Protein AF-A0AA35T9M0-F1 (afdb_monomer)

Organism: Geodia barretti (NCBI:txid519541)

Structure (mmCIF, N/CA/C/O backbone):
data_AF-A0AA35T9M0-F1
#
_entry.id   AF-A0AA35T9M0-F1
#
loop_
_atom_site.group_PDB
_atom_site.id
_atom_site.type_symbol
_atom_site.label_atom_id
_atom_site.label_alt_id
_atom_site.label_comp_id
_atom_site.label_asym_id
_atom_site.label_entity_id
_atom_site.label_seq_id
_atom_site.pdbx_PDB_ins_code
_atom_site.Cartn_x
_atom_site.Cartn_y
_atom_site.Cartn_z
_atom_site.occupancy
_atom_site.B_iso_or_equiv
_atom_site.auth_seq_id
_atom_site.auth_comp_id
_atom_site.auth_asym_id
_atom_site.auth_atom_id
_atom_site.pdbx_PDB_model_num
ATOM 1 N N . PRO A 1 1 ? 19.886 -4.049 -21.150 1.00 57.91 1 PRO A N 1
ATOM 2 C CA . PRO A 1 1 ? 19.550 -2.986 -20.170 1.00 57.91 1 PRO A CA 1
ATOM 3 C C . PRO A 1 1 ? 18.560 -3.552 -19.140 1.00 57.91 1 PRO A C 1
ATOM 5 O O . PRO A 1 1 ? 17.856 -4.497 -19.477 1.00 57.91 1 PRO A O 1
ATOM 8 N N . TYR A 1 2 ? 18.565 -3.072 -17.892 1.00 75.88 2 TYR A N 1
ATOM 9 C CA . TYR A 1 2 ? 17.650 -3.508 -16.812 1.00 75.88 2 TYR A CA 1
ATOM 10 C C . TYR A 1 2 ? 17.687 -4.985 -16.366 1.00 75.88 2 TYR A C 1
ATOM 12 O O . TYR A 1 2 ? 16.777 -5.416 -15.666 1.00 75.88 2 TYR A O 1
ATOM 20 N N . ASN A 1 3 ? 18.731 -5.753 -16.704 1.00 88.19 3 ASN A N 1
ATOM 21 C CA . ASN A 1 3 ? 18.899 -7.162 -16.293 1.00 88.19 3 ASN A CA 1
ATOM 22 C C . ASN A 1 3 ? 17.696 -8.066 -16.626 1.00 88.19 3 ASN A C 1
ATOM 24 O O . ASN A 1 3 ? 17.357 -8.959 -15.852 1.00 88.19 3 ASN A O 1
ATOM 28 N N . ARG A 1 4 ? 17.072 -7.840 -17.787 1.00 85.12 4 ARG A N 1
ATOM 29 C CA . ARG A 1 4 ? 15.953 -8.632 -18.316 1.00 85.12 4 ARG A CA 1
ATOM 30 C C . ARG A 1 4 ? 16.392 -9.595 -19.425 1.00 85.12 4 ARG A C 1
ATOM 32 O O . ARG A 1 4 ? 17.434 -9.381 -20.050 1.00 85.12 4 ARG A O 1
ATOM 39 N N . ARG A 1 5 ? 15.608 -10.652 -19.636 1.00 85.81 5 ARG A N 1
ATOM 40 C CA . ARG A 1 5 ? 15.709 -11.660 -20.703 1.00 85.81 5 ARG A CA 1
ATOM 41 C C . ARG A 1 5 ? 14.310 -12.191 -21.060 1.00 85.81 5 ARG A C 1
ATOM 43 O O . ARG A 1 5 ? 13.313 -11.753 -20.489 1.00 85.81 5 ARG A O 1
ATOM 50 N N . GLY A 1 6 ? 14.254 -13.148 -21.981 1.00 75.31 6 GLY A N 1
ATOM 51 C CA . GLY A 1 6 ? 13.020 -13.849 -22.335 1.00 75.31 6 GLY A CA 1
ATOM 52 C C . GLY A 1 6 ? 12.098 -13.047 -23.253 1.00 75.31 6 GLY A C 1
ATOM 53 O O . GLY A 1 6 ? 12.440 -11.964 -23.729 1.00 75.31 6 GLY A O 1
ATOM 54 N N . LEU A 1 7 ? 10.924 -13.616 -23.522 1.00 68.31 7 LEU A N 1
ATOM 55 C CA . LEU A 1 7 ? 9.905 -13.038 -24.393 1.00 68.31 7 LEU A CA 1
ATOM 56 C C . LEU A 1 7 ? 9.468 -11.658 -23.863 1.00 68.31 7 LEU A C 1
ATOM 58 O O . LEU A 1 7 ? 9.132 -11.527 -22.686 1.00 68.31 7 LEU A O 1
ATOM 62 N N . LEU A 1 8 ? 9.501 -10.629 -24.719 1.00 69.62 8 LEU A N 1
ATOM 63 C CA . LEU A 1 8 ? 9.130 -9.244 -24.375 1.00 69.62 8 LEU A CA 1
ATOM 64 C C . LEU A 1 8 ? 9.899 -8.642 -23.185 1.00 69.62 8 LEU A C 1
ATOM 66 O O . LEU A 1 8 ? 9.393 -7.751 -22.504 1.00 69.62 8 LEU A O 1
ATOM 70 N N . CYS A 1 9 ? 11.113 -9.131 -22.903 1.00 75.38 9 CYS A N 1
ATOM 71 C CA . CYS A 1 9 ? 11.899 -8.707 -21.747 1.00 75.38 9 CYS A CA 1
ATOM 72 C C . CYS A 1 9 ? 11.102 -8.901 -20.431 1.00 75.38 9 CYS A C 1
ATOM 74 O O . CYS A 1 9 ? 11.271 -8.132 -19.481 1.00 75.38 9 CYS A O 1
ATOM 76 N N . GLY A 1 10 ? 10.204 -9.897 -20.391 1.00 76.81 10 GLY A N 1
ATOM 77 C CA . GLY A 1 10 ? 9.295 -10.169 -19.273 1.00 76.81 10 GLY A CA 1
ATOM 78 C C . GLY A 1 10 ? 9.927 -10.942 -18.114 1.00 76.81 10 GLY A C 1
ATOM 79 O O . GLY A 1 10 ? 9.352 -10.996 -17.027 1.00 76.81 10 GLY A O 1
ATOM 80 N N . GLU A 1 11 ? 11.117 -11.511 -18.318 1.00 85.19 11 GLU A N 1
ATOM 81 C CA . GLU A 1 11 ? 11.844 -12.275 -17.306 1.00 85.19 11 GLU A CA 1
ATOM 82 C C . GLU A 1 11 ? 13.119 -11.553 -16.871 1.00 85.19 11 GLU A C 1
ATOM 84 O O . GLU A 1 11 ? 13.727 -10.796 -17.628 1.00 85.19 11 GLU A O 1
ATOM 89 N N . CYS A 1 12 ? 13.569 -11.811 -15.646 1.00 91.12 12 CYS A N 1
ATOM 90 C CA . CYS A 1 12 ? 14.856 -11.323 -15.163 1.00 91.12 12 CYS A CA 1
ATOM 91 C C . CYS A 1 12 ? 15.988 -12.307 -15.499 1.00 91.12 12 CYS A C 1
ATOM 93 O O . CYS A 1 12 ? 15.776 -13.515 -15.634 1.00 91.12 12 CYS A O 1
ATOM 95 N N . LYS A 1 13 ? 17.211 -11.784 -15.662 1.00 94.00 13 LYS A N 1
ATOM 96 C CA . LYS A 1 13 ? 18.430 -12.600 -15.782 1.00 94.00 13 LYS A CA 1
ATOM 97 C C . LYS A 1 13 ? 18.661 -13.402 -14.494 1.00 94.00 13 LYS A C 1
ATOM 99 O O . LYS A 1 13 ? 18.180 -13.027 -13.431 1.00 94.00 13 LYS A O 1
ATOM 104 N N . GLU A 1 14 ? 19.415 -14.492 -14.586 1.00 94.56 14 GLU A N 1
ATOM 105 C CA . GLU A 1 14 ? 19.753 -15.331 -13.425 1.00 94.56 14 GLU A CA 1
ATOM 106 C C . GLU A 1 14 ? 20.455 -14.513 -12.331 1.00 94.56 14 GLU A C 1
ATOM 108 O O . GLU A 1 14 ? 21.272 -13.641 -12.635 1.00 94.56 14 GLU A O 1
ATOM 113 N N . GLY A 1 15 ? 20.099 -14.747 -11.063 1.00 94.12 15 GLY A N 1
ATOM 114 C CA . GLY A 1 15 ? 20.531 -13.903 -9.943 1.00 94.12 15 GLY A CA 1
ATOM 115 C C . GLY A 1 15 ? 19.704 -12.622 -9.750 1.00 94.12 15 GLY A C 1
ATOM 116 O O . GLY A 1 15 ? 19.944 -11.869 -8.801 1.00 94.12 15 GLY A O 1
ATOM 117 N N . TYR A 1 16 ? 18.735 -12.347 -10.630 1.00 95.00 16 TYR A N 1
ATOM 118 C CA . TYR A 1 16 ? 17.839 -11.196 -10.555 1.00 95.00 16 TYR A CA 1
ATOM 119 C C . TYR A 1 16 ? 16.370 -11.624 -10.568 1.00 95.00 16 TYR A C 1
ATOM 121 O O . TYR A 1 16 ? 15.996 -12.671 -11.088 1.00 95.00 16 TYR A O 1
ATOM 129 N N . GLY A 1 17 ? 15.518 -10.773 -10.010 1.00 93.81 17 GLY A N 1
ATOM 130 C CA . GLY A 1 17 ? 14.082 -10.995 -9.905 1.00 93.81 17 GLY A CA 1
ATOM 131 C C . GLY A 1 17 ? 13.333 -9.674 -9.999 1.00 93.81 17 GLY A C 1
ATOM 132 O O . GLY A 1 17 ? 13.943 -8.608 -9.833 1.00 93.81 17 GLY A O 1
ATOM 133 N N . PRO A 1 18 ? 12.027 -9.711 -10.300 1.00 92.31 18 PRO A N 1
ATOM 134 C CA . PRO A 1 18 ? 11.249 -8.499 -10.474 1.00 92.31 18 PRO A CA 1
ATOM 135 C C . PRO A 1 18 ? 11.234 -7.727 -9.155 1.00 92.31 18 PRO A C 1
ATOM 137 O O . PRO A 1 18 ? 10.975 -8.282 -8.082 1.00 92.31 18 PRO A O 1
ATOM 140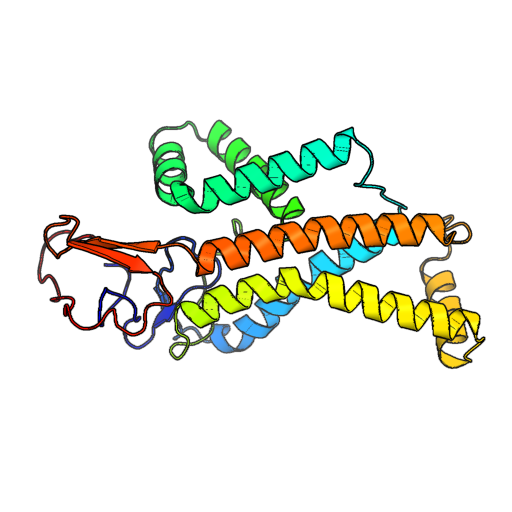 N N . ALA A 1 19 ? 11.583 -6.448 -9.228 1.00 90.94 19 ALA A N 1
ATOM 141 C CA . ALA A 1 19 ? 11.729 -5.637 -8.042 1.00 90.94 19 ALA A CA 1
ATOM 142 C C . ALA A 1 19 ? 10.373 -5.133 -7.557 1.00 90.94 19 ALA A C 1
ATOM 144 O O . ALA A 1 19 ? 9.584 -4.562 -8.314 1.00 90.94 19 ALA A O 1
ATOM 145 N N . VAL A 1 20 ? 10.126 -5.305 -6.266 1.00 88.12 20 VAL A N 1
ATOM 146 C CA . VAL A 1 20 ? 8.947 -4.740 -5.613 1.00 88.12 20 VAL A CA 1
ATOM 147 C C . VAL A 1 20 ? 9.161 -3.244 -5.415 1.00 88.12 20 VAL A C 1
ATOM 149 O O . VAL A 1 20 ? 10.290 -2.802 -5.208 1.00 88.12 20 VAL A O 1
ATOM 152 N N . TYR A 1 21 ? 8.081 -2.469 -5.536 1.00 84.19 21 TYR A N 1
ATOM 153 C CA . TYR A 1 21 ? 8.082 -0.998 -5.556 1.00 84.19 21 TYR A CA 1
ATOM 154 C C . TYR A 1 21 ? 8.760 -0.350 -6.771 1.00 84.19 21 TYR A C 1
ATOM 156 O O . TYR A 1 21 ? 8.870 0.871 -6.827 1.00 84.19 21 TYR A O 1
ATOM 164 N N . SER A 1 22 ? 9.164 -1.127 -7.780 1.00 82.94 22 SER A N 1
ATOM 165 C CA . SER A 1 22 ? 9.556 -0.554 -9.067 1.00 82.94 22 SER A CA 1
ATOM 166 C C . SER A 1 22 ? 8.332 -0.368 -9.956 1.00 82.94 22 SER A C 1
ATOM 168 O O . SER A 1 22 ? 7.713 -1.349 -10.362 1.00 82.94 22 SER A O 1
ATOM 170 N N . LEU A 1 23 ? 8.051 0.873 -10.348 1.00 71.06 23 LEU A N 1
ATOM 171 C CA . LEU A 1 23 ? 7.018 1.181 -11.345 1.00 71.06 23 LEU A CA 1
ATOM 172 C C . LEU A 1 23 ? 7.391 0.619 -12.724 1.00 71.06 23 LEU A C 1
ATOM 174 O O . LEU A 1 23 ? 6.581 -0.027 -13.377 1.00 71.06 23 LEU A O 1
ATOM 178 N N . ASP A 1 24 ? 8.670 0.707 -13.090 1.00 73.75 24 ASP A N 1
ATOM 179 C CA . ASP A 1 24 ? 9.194 0.222 -14.375 1.00 73.75 24 ASP A CA 1
ATOM 180 C C . ASP A 1 24 ? 9.462 -1.296 -14.350 1.00 73.75 24 ASP A C 1
ATOM 182 O O . ASP A 1 24 ? 10.171 -1.826 -15.206 1.00 73.75 24 ASP A O 1
ATOM 186 N N . GLN A 1 25 ? 8.977 -2.001 -13.314 1.00 78.00 25 GLN A N 1
ATOM 187 C CA . GLN A 1 25 ? 9.193 -3.436 -13.113 1.00 78.00 25 GLN A CA 1
ATOM 188 C C . GLN A 1 25 ? 10.685 -3.843 -13.256 1.00 78.00 25 GLN A C 1
ATOM 190 O O . GLN A 1 25 ? 11.014 -4.881 -13.833 1.00 78.00 25 GLN A O 1
ATOM 195 N N . LYS A 1 26 ? 11.632 -3.010 -12.804 1.00 88.00 26 LYS A N 1
ATOM 196 C CA . LYS A 1 26 ? 13.075 -3.275 -12.941 1.00 88.00 26 LYS A CA 1
ATOM 197 C C . LYS A 1 26 ? 13.436 -4.598 -12.278 1.00 88.00 26 LYS A C 1
ATOM 199 O O . LYS A 1 26 ? 12.824 -4.987 -11.290 1.00 88.00 26 LYS A O 1
ATOM 204 N N . CYS A 1 27 ? 14.463 -5.267 -12.786 1.00 91.06 27 CYS A N 1
ATOM 205 C CA . CYS A 1 27 ? 15.005 -6.443 -12.121 1.00 91.06 27 CYS A CA 1
ATOM 206 C C . CYS A 1 27 ? 16.018 -6.016 -11.051 1.00 91.06 27 CYS A C 1
ATOM 208 O O . CYS A 1 27 ? 16.993 -5.320 -11.348 1.00 91.06 27 CYS A O 1
ATOM 210 N N . ALA A 1 28 ? 15.794 -6.435 -9.807 1.00 93.69 28 ALA A N 1
ATOM 211 C CA . ALA A 1 28 ? 16.705 -6.222 -8.686 1.00 93.69 28 ALA A CA 1
ATOM 212 C C . ALA A 1 28 ? 17.538 -7.481 -8.422 1.00 93.69 28 ALA A C 1
ATOM 214 O O . ALA A 1 28 ? 17.108 -8.596 -8.706 1.00 93.69 28 ALA A O 1
ATOM 215 N N . ASN A 1 29 ? 18.743 -7.295 -7.883 1.00 94.81 29 ASN A N 1
ATOM 216 C CA . ASN A 1 29 ? 19.653 -8.390 -7.553 1.00 94.81 29 ASN A CA 1
ATOM 217 C C . ASN A 1 29 ? 19.135 -9.164 -6.327 1.00 94.81 29 ASN A C 1
ATOM 219 O O . ASN A 1 29 ? 18.875 -8.563 -5.282 1.00 94.81 29 ASN A O 1
ATOM 223 N N . CYS A 1 30 ? 19.005 -10.483 -6.448 1.00 95.00 30 CYS A N 1
ATOM 224 C CA . CYS A 1 30 ? 18.494 -11.369 -5.400 1.00 95.00 30 CYS A CA 1
ATOM 225 C C . CYS A 1 30 ? 19.605 -12.082 -4.611 1.00 95.00 30 CYS A C 1
ATOM 227 O O . CYS A 1 30 ? 19.336 -12.632 -3.542 1.00 95.00 30 CYS A O 1
ATOM 229 N N . SER A 1 31 ? 20.857 -12.011 -5.078 1.00 93.94 31 SER A N 1
ATOM 230 C CA . SER A 1 31 ? 22.034 -12.645 -4.458 1.00 93.94 31 SER A CA 1
ATOM 231 C C . SER A 1 31 ? 22.437 -12.031 -3.112 1.00 93.94 31 SER A C 1
ATOM 233 O O . SER A 1 31 ? 23.309 -12.550 -2.417 1.00 93.94 31 SER A O 1
ATOM 235 N N . SER A 1 32 ? 21.828 -10.907 -2.728 1.00 88.94 32 SER A N 1
ATOM 236 C CA . SER A 1 32 ? 22.071 -10.269 -1.436 1.00 88.94 32 SER A CA 1
ATOM 237 C C . SER A 1 32 ? 21.568 -11.157 -0.287 1.00 88.94 32 SER A C 1
ATOM 239 O O . SER A 1 32 ? 20.426 -11.611 -0.341 1.00 88.94 32 SER A O 1
ATOM 241 N N . PRO A 1 33 ? 22.336 -11.354 0.804 1.00 88.25 33 PRO A N 1
ATOM 242 C CA . PRO A 1 33 ? 21.896 -12.152 1.955 1.00 88.25 33 PRO A CA 1
ATOM 243 C C . PRO A 1 33 ? 20.632 -11.593 2.630 1.00 88.25 33 PRO A C 1
ATOM 245 O O . PRO A 1 33 ? 19.921 -12.322 3.324 1.00 88.25 33 PRO A O 1
ATOM 248 N N . TRP A 1 34 ? 20.328 -10.313 2.397 1.00 86.25 34 TRP A N 1
ATOM 249 C CA . TRP A 1 34 ? 19.128 -9.644 2.887 1.00 86.25 34 TRP A CA 1
ATOM 250 C C . TRP A 1 34 ? 17.837 -10.162 2.242 1.00 86.25 34 TRP A C 1
ATOM 252 O O . TRP A 1 34 ? 16.784 -10.026 2.863 1.00 86.25 34 TRP A O 1
ATOM 262 N N . SER A 1 35 ? 17.900 -10.805 1.066 1.00 86.50 35 SER A N 1
ATOM 263 C CA . SER A 1 35 ? 16.728 -11.304 0.322 1.00 86.50 35 SER A CA 1
ATOM 264 C C . SER A 1 35 ? 15.826 -12.221 1.155 1.00 86.50 35 SER A C 1
ATOM 266 O O . SER A 1 35 ? 14.605 -12.169 1.032 1.00 86.50 35 SER A O 1
ATOM 268 N N . LYS A 1 36 ? 16.397 -12.976 2.104 1.00 87.94 36 LYS A N 1
ATOM 269 C CA . LYS A 1 36 ? 15.648 -13.848 3.028 1.00 87.94 36 LYS A CA 1
ATOM 270 C C . LYS A 1 36 ? 14.679 -13.095 3.945 1.00 87.94 36 LYS A C 1
ATOM 272 O O . LYS A 1 36 ? 13.650 -13.647 4.321 1.00 87.94 36 LYS A O 1
ATOM 277 N N . TYR A 1 37 ? 14.999 -11.855 4.314 1.00 91.12 37 TYR A N 1
ATOM 278 C CA . TYR A 1 37 ? 14.188 -11.041 5.228 1.00 91.12 37 TYR A CA 1
ATOM 279 C C . TYR A 1 37 ? 13.266 -10.068 4.501 1.00 91.12 37 TYR A C 1
ATOM 281 O O . TYR A 1 37 ? 12.428 -9.432 5.136 1.00 91.12 37 TYR A O 1
ATOM 289 N N . VAL A 1 38 ? 13.398 -9.957 3.179 1.00 90.38 38 VAL A N 1
ATOM 290 C CA . VAL A 1 38 ? 12.669 -8.979 2.375 1.00 90.38 38 VAL A CA 1
ATOM 291 C C . VAL A 1 38 ? 11.157 -9.165 2.480 1.00 90.38 38 VAL A C 1
ATOM 293 O O . VAL A 1 38 ? 10.451 -8.176 2.620 1.00 90.38 38 VAL A O 1
ATOM 296 N N . ILE A 1 39 ? 10.646 -10.402 2.467 1.00 90.44 39 ILE A N 1
ATOM 297 C CA . ILE A 1 39 ? 9.198 -10.656 2.597 1.00 90.44 39 ILE A CA 1
ATOM 298 C C . ILE A 1 39 ? 8.692 -10.183 3.960 1.00 90.44 39 ILE A C 1
ATOM 300 O O . ILE A 1 39 ? 7.702 -9.461 4.036 1.00 90.44 39 ILE A O 1
ATOM 304 N N . SER A 1 40 ? 9.385 -10.554 5.037 1.00 91.94 40 SER A N 1
ATOM 305 C CA . SER A 1 40 ? 9.014 -10.140 6.392 1.00 91.94 40 SER A CA 1
ATOM 306 C C . SER A 1 40 ? 9.083 -8.625 6.550 1.00 91.94 40 SER A C 1
ATOM 308 O O . SER A 1 40 ? 8.197 -8.036 7.159 1.00 91.94 40 SER A O 1
ATOM 310 N N . LEU A 1 41 ? 10.103 -7.989 5.968 1.00 91.12 41 LEU A N 1
ATOM 311 C CA . LEU A 1 41 ? 10.251 -6.539 5.963 1.00 91.12 41 LEU A CA 1
ATOM 312 C C . LEU A 1 41 ? 9.141 -5.872 5.141 1.00 91.12 41 LEU A C 1
ATOM 314 O O . LEU A 1 41 ? 8.567 -4.894 5.598 1.00 91.12 41 LEU A O 1
ATOM 318 N N . TYR A 1 42 ? 8.795 -6.416 3.972 1.00 90.12 42 TYR A N 1
ATOM 319 C CA . TYR A 1 42 ? 7.697 -5.939 3.131 1.00 90.12 42 TYR A CA 1
ATOM 320 C C . TYR A 1 42 ? 6.364 -5.997 3.878 1.00 90.12 42 TYR A C 1
ATOM 322 O O . TYR A 1 42 ? 5.666 -4.988 3.964 1.00 90.12 42 TYR A O 1
ATOM 330 N N . ILE A 1 43 ? 6.049 -7.151 4.475 1.00 90.12 43 ILE A N 1
ATOM 331 C CA . ILE A 1 43 ? 4.853 -7.329 5.298 1.00 90.12 43 ILE A CA 1
ATOM 332 C C . ILE A 1 43 ? 4.882 -6.320 6.438 1.00 90.12 43 ILE A C 1
ATOM 334 O O . ILE A 1 43 ? 3.937 -5.559 6.576 1.00 90.12 43 ILE A O 1
ATOM 338 N N . LEU A 1 44 ? 5.970 -6.235 7.203 1.00 92.31 44 LEU A N 1
ATOM 339 C CA . LEU A 1 44 ? 6.083 -5.288 8.310 1.00 92.31 44 LEU A CA 1
ATOM 340 C C . LEU A 1 44 ? 5.847 -3.842 7.852 1.00 92.31 44 LEU A C 1
ATOM 342 O O . LEU A 1 44 ? 5.068 -3.131 8.471 1.00 92.31 44 LEU A O 1
ATOM 346 N N . LEU A 1 45 ? 6.464 -3.417 6.752 1.00 91.94 45 LEU A N 1
ATOM 347 C CA . LEU A 1 45 ? 6.376 -2.051 6.239 1.00 91.94 45 LEU A CA 1
ATOM 348 C C . LEU A 1 45 ? 5.022 -1.697 5.622 1.00 91.94 45 LEU A C 1
ATOM 350 O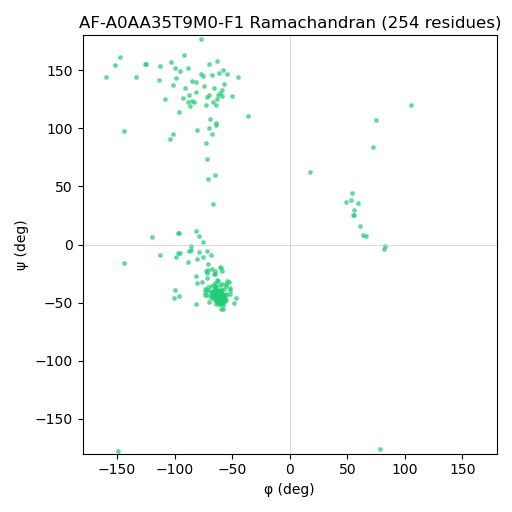 O . LEU A 1 45 ? 4.696 -0.520 5.580 1.00 91.94 45 LEU A O 1
ATOM 354 N N . GLN A 1 46 ? 4.243 -2.664 5.140 1.00 90.94 46 GLN A N 1
ATOM 355 C CA . GLN A 1 46 ? 2.911 -2.404 4.577 1.00 90.94 46 GLN A CA 1
ATOM 356 C C . GLN A 1 46 ? 1.799 -2.619 5.605 1.00 90.94 46 GLN A C 1
ATOM 358 O O . GLN A 1 46 ? 0.891 -1.801 5.759 1.00 90.94 46 GLN A O 1
ATOM 363 N N . VAL A 1 47 ? 1.890 -3.710 6.359 1.00 91.38 47 VAL A N 1
ATOM 364 C CA . VAL A 1 47 ? 0.886 -4.136 7.332 1.00 91.38 47 VAL A CA 1
ATOM 365 C C . VAL A 1 47 ? 0.925 -3.259 8.574 1.00 91.38 47 VAL A C 1
ATOM 367 O O . VAL A 1 47 ? -0.135 -2.851 9.052 1.00 91.38 47 VAL A O 1
ATOM 370 N N . LEU A 1 48 ? 2.112 -2.932 9.099 1.00 92.81 48 LEU A N 1
ATOM 371 C CA . LEU A 1 48 ? 2.217 -2.156 10.334 1.00 92.81 48 LEU A CA 1
ATOM 372 C C . LEU A 1 48 ? 1.649 -0.737 10.173 1.00 92.81 48 LEU A C 1
ATOM 374 O O . LEU A 1 48 ? 0.780 -0.393 10.972 1.00 92.81 48 LEU A O 1
ATOM 378 N N . PRO A 1 49 ? 2.022 0.078 9.163 1.00 93.19 49 PRO A N 1
ATOM 379 C CA . PRO A 1 49 ? 1.463 1.424 9.034 1.00 93.19 49 PRO A CA 1
ATOM 380 C C . PRO A 1 49 ? -0.034 1.411 8.746 1.00 93.19 49 PRO A C 1
ATOM 382 O O . PRO A 1 49 ? -0.765 2.174 9.368 1.00 93.19 49 PRO A O 1
ATOM 385 N N . THR A 1 50 ? -0.510 0.498 7.891 1.00 93.38 50 THR A N 1
ATOM 386 C CA . THR A 1 50 ? -1.949 0.330 7.634 1.00 93.38 50 THR A CA 1
ATOM 387 C C . THR A 1 50 ? -2.705 0.026 8.930 1.00 93.38 50 THR A C 1
ATOM 389 O O . THR A 1 50 ? -3.732 0.640 9.214 1.00 93.38 50 THR A O 1
ATOM 392 N N . THR A 1 51 ? -2.163 -0.868 9.765 1.00 93.12 51 THR A N 1
ATOM 393 C CA . THR A 1 51 ? -2.728 -1.194 11.084 1.00 93.12 51 THR A CA 1
ATOM 394 C C . THR A 1 51 ? -2.734 0.024 12.009 1.00 93.12 51 THR A C 1
ATOM 396 O O . THR A 1 51 ? -3.735 0.296 12.667 1.00 93.12 51 THR A O 1
ATOM 399 N N . LEU A 1 52 ? -1.631 0.775 12.061 1.00 93.50 52 LEU A N 1
ATOM 400 C CA . LEU A 1 52 ? -1.516 1.964 12.904 1.00 93.50 52 LEU A CA 1
ATOM 401 C C . LEU A 1 52 ? -2.508 3.051 12.484 1.00 93.50 52 LEU A C 1
ATOM 403 O O . LEU A 1 52 ? -3.169 3.623 13.344 1.00 93.50 52 LEU A O 1
ATOM 407 N N . ILE A 1 53 ? -2.670 3.294 11.184 1.00 93.06 53 ILE A N 1
ATOM 408 C CA . ILE A 1 53 ? -3.623 4.279 10.654 1.00 93.06 53 ILE A CA 1
ATOM 409 C C . ILE A 1 53 ? -5.056 3.860 10.957 1.00 93.06 53 ILE A C 1
ATOM 411 O O . ILE A 1 53 ? -5.842 4.690 11.408 1.00 93.06 53 ILE A O 1
ATOM 415 N N . PHE A 1 54 ? -5.387 2.580 10.786 1.00 91.50 54 PHE A N 1
ATOM 416 C CA . PHE A 1 54 ? -6.696 2.057 11.165 1.00 91.50 54 PHE A CA 1
ATOM 417 C C . PHE A 1 54 ? -6.993 2.308 12.648 1.00 91.50 54 PHE A C 1
ATOM 419 O O . PHE A 1 54 ? -8.039 2.861 12.995 1.00 91.50 54 PHE A O 1
ATOM 426 N N . ILE A 1 55 ? -6.043 1.970 13.528 1.00 89.50 55 ILE A N 1
ATOM 427 C CA . ILE A 1 55 ? -6.162 2.236 14.966 1.00 89.50 55 ILE A CA 1
ATOM 428 C C . ILE A 1 55 ? -6.323 3.740 15.214 1.00 89.50 55 ILE A C 1
ATOM 430 O O . ILE A 1 55 ? -7.197 4.132 15.984 1.00 89.50 55 ILE A O 1
ATOM 434 N N . CYS A 1 56 ? -5.543 4.592 14.544 1.00 90.25 56 CYS A N 1
ATOM 435 C CA . CYS A 1 56 ? -5.680 6.043 14.639 1.00 90.25 56 CYS A CA 1
ATOM 436 C C . CYS A 1 56 ? -7.076 6.517 14.221 1.00 90.25 56 CYS A C 1
ATOM 438 O O . CYS A 1 56 ? -7.639 7.350 14.919 1.00 90.25 56 CYS A O 1
ATOM 440 N N . PHE A 1 57 ? -7.667 5.991 13.147 1.00 90.81 57 PHE A N 1
ATOM 441 C CA . PHE A 1 57 ? -8.998 6.414 12.694 1.00 90.81 57 PHE A CA 1
ATOM 442 C C . PHE A 1 57 ? -10.075 6.052 13.708 1.00 90.81 57 PHE A C 1
ATOM 444 O O . PHE A 1 57 ? -10.929 6.881 14.013 1.00 90.81 57 PHE A O 1
ATOM 451 N N . VAL A 1 58 ? -9.998 4.847 14.278 1.00 88.56 58 VAL A N 1
ATOM 452 C CA . VAL A 1 58 ? -10.939 4.387 15.306 1.00 88.56 58 VAL A CA 1
ATOM 453 C C . VAL A 1 58 ? -10.769 5.180 16.606 1.00 88.56 58 VAL A C 1
ATOM 455 O O . VAL A 1 58 ? -11.755 5.628 17.188 1.00 88.56 58 VAL A O 1
ATOM 458 N N . VAL A 1 59 ? -9.530 5.389 17.064 1.00 86.44 59 VAL A N 1
ATOM 459 C CA . VAL A 1 59 ? -9.239 6.076 18.335 1.00 86.44 59 VAL A CA 1
ATOM 460 C C . VAL A 1 59 ? -9.520 7.577 18.247 1.00 86.44 59 VAL A C 1
ATOM 462 O O . VAL A 1 59 ? -10.110 8.140 19.166 1.00 86.44 59 VAL A O 1
ATOM 465 N N . LEU A 1 60 ? -9.118 8.226 17.151 1.00 87.81 60 LEU A N 1
ATOM 466 C CA . LEU A 1 60 ? -9.303 9.665 16.931 1.00 87.81 60 LEU A CA 1
ATOM 467 C C . LEU A 1 60 ? -10.672 10.007 16.327 1.00 87.81 60 LEU A C 1
ATOM 469 O O . LEU A 1 60 ? -10.985 11.188 16.200 1.00 87.81 60 LEU A O 1
ATOM 473 N N . ARG A 1 61 ? -11.485 9.000 15.976 1.00 89.00 61 ARG A N 1
ATOM 474 C CA . ARG A 1 61 ? -12.807 9.156 15.344 1.00 89.00 61 ARG A CA 1
ATOM 475 C C . ARG A 1 61 ? -12.738 10.006 14.072 1.00 89.00 61 ARG A C 1
ATOM 477 O O . ARG A 1 61 ? -13.545 10.912 13.872 1.00 89.00 61 ARG A O 1
ATOM 484 N N . LEU A 1 62 ? -11.731 9.745 13.240 1.00 89.56 62 LEU A N 1
ATOM 485 C CA . LEU A 1 62 ? -11.547 10.486 11.996 1.00 89.56 62 LEU A CA 1
ATOM 486 C C . LEU A 1 62 ? -12.607 10.061 10.984 1.00 89.56 62 LEU A C 1
ATOM 488 O O . LEU A 1 62 ? -12.662 8.898 10.587 1.00 89.56 62 LEU A O 1
ATOM 492 N N . ASP A 1 63 ? -13.415 11.025 10.556 1.00 90.62 63 ASP A N 1
ATOM 493 C CA . ASP A 1 63 ? -14.402 10.833 9.504 1.00 90.62 63 ASP A CA 1
ATOM 494 C C . ASP A 1 63 ? -13.891 11.396 8.171 1.00 90.62 63 ASP A C 1
ATOM 496 O O . ASP A 1 63 ? -14.016 12.588 7.865 1.00 90.62 63 ASP A O 1
ATOM 500 N N . ILE A 1 64 ? -13.306 10.514 7.360 1.00 91.75 64 ILE A N 1
ATOM 501 C CA . ILE A 1 64 ? -12.855 10.842 6.000 1.00 91.75 64 ILE A CA 1
ATOM 502 C C . ILE A 1 64 ? -14.036 11.051 5.068 1.00 91.75 64 ILE A C 1
ATOM 504 O O . ILE A 1 64 ? -13.907 11.755 4.072 1.00 91.75 64 ILE A O 1
ATOM 508 N N . THR A 1 65 ? -15.202 10.500 5.403 1.00 91.00 65 THR A N 1
ATOM 509 C CA . THR A 1 65 ? -16.411 10.671 4.596 1.00 91.00 65 THR A CA 1
ATOM 510 C C . THR A 1 65 ? -16.989 12.085 4.694 1.00 91.00 65 THR A C 1
ATOM 512 O O . THR A 1 65 ? -17.887 12.436 3.929 1.00 91.00 65 THR A O 1
ATOM 515 N N . SER A 1 66 ? -16.421 12.942 5.552 1.00 90.69 66 SER A N 1
ATOM 516 C CA . SER A 1 66 ? -16.680 14.378 5.517 1.00 90.69 66 SER A CA 1
ATOM 517 C C . SER A 1 66 ? -16.302 14.973 4.152 1.00 90.69 66 SER A C 1
ATOM 519 O O . SER A 1 66 ? -15.230 14.716 3.606 1.00 90.69 66 SER A O 1
ATOM 521 N N . GLY A 1 67 ? -17.194 15.791 3.585 1.00 91.62 67 GLY A N 1
ATOM 522 C CA . GLY A 1 67 ? -17.101 16.256 2.193 1.00 91.62 67 GLY A CA 1
ATOM 523 C C . GLY A 1 67 ? -15.726 16.798 1.755 1.00 91.62 67 GLY A C 1
ATOM 524 O O . GLY A 1 67 ? -15.215 16.346 0.729 1.00 91.62 67 GLY A O 1
ATOM 525 N N . PRO A 1 68 ? -15.086 17.722 2.502 1.00 93.94 68 PRO A N 1
ATOM 526 C CA . PRO A 1 68 ? -13.783 18.267 2.113 1.00 93.94 68 PRO A CA 1
ATOM 527 C C . PRO A 1 68 ? -12.654 17.230 2.133 1.00 93.94 68 PRO A C 1
ATOM 529 O O . PRO A 1 68 ? -11.805 17.224 1.242 1.00 93.94 68 PRO A O 1
ATOM 532 N N . LEU A 1 69 ? -12.644 16.351 3.139 1.00 92.31 69 LEU A N 1
ATOM 533 C CA . LEU A 1 69 ? -11.595 15.348 3.301 1.00 92.31 69 LEU A CA 1
ATOM 534 C C . LEU A 1 69 ? -11.750 14.231 2.266 1.00 92.31 69 LEU A C 1
ATOM 536 O O . LEU A 1 69 ? -10.763 13.815 1.665 1.00 92.31 69 LEU A O 1
ATOM 540 N N . LEU A 1 70 ? -12.989 13.835 1.974 1.00 94.19 70 LEU A N 1
ATOM 541 C CA . LEU A 1 70 ? -13.323 12.912 0.896 1.00 94.19 70 LEU A CA 1
ATOM 542 C C . LEU A 1 70 ? -12.822 13.420 -0.462 1.00 94.19 70 LEU A C 1
ATOM 544 O O . LEU A 1 70 ? -12.152 12.686 -1.188 1.00 94.19 70 LEU A O 1
ATOM 548 N N . ALA A 1 71 ? -13.109 14.682 -0.797 1.00 95.00 71 ALA A N 1
ATOM 549 C CA . ALA A 1 71 ? -12.656 15.288 -2.048 1.00 95.00 71 ALA A CA 1
ATOM 550 C C . ALA A 1 71 ? -11.123 15.310 -2.147 1.00 95.00 71 ALA A C 1
ATOM 552 O O . ALA A 1 71 ? -10.565 14.992 -3.198 1.00 95.00 71 ALA A O 1
ATOM 553 N N . TYR A 1 72 ? -10.441 15.634 -1.045 1.00 94.56 72 TYR A N 1
ATOM 554 C CA . TYR A 1 72 ? -8.982 15.615 -0.980 1.00 94.56 72 TYR A CA 1
ATOM 555 C C . TYR A 1 72 ? -8.403 14.206 -1.172 1.00 94.56 72 TYR A C 1
ATOM 557 O O . TYR A 1 72 ? -7.474 14.027 -1.958 1.00 94.56 72 TYR A O 1
ATOM 565 N N . VAL A 1 73 ? -8.984 13.192 -0.525 1.00 94.12 73 VAL A N 1
ATOM 566 C CA . VAL A 1 73 ? -8.570 11.791 -0.686 1.00 94.12 73 VAL A CA 1
ATOM 567 C C . VAL A 1 73 ? -8.737 11.328 -2.129 1.00 94.12 73 VAL A C 1
ATOM 569 O O . VAL A 1 73 ? -7.787 10.802 -2.707 1.00 94.12 73 VAL A O 1
ATOM 572 N N . ILE A 1 74 ? -9.900 11.581 -2.739 1.00 92.88 74 ILE A N 1
ATOM 573 C CA . ILE A 1 74 ? -10.161 11.229 -4.142 1.00 92.88 74 ILE A CA 1
ATOM 574 C C . ILE A 1 74 ? -9.166 11.937 -5.068 1.00 92.88 74 ILE A C 1
ATOM 576 O O . ILE A 1 74 ? -8.675 11.331 -6.021 1.00 92.88 74 ILE A O 1
ATOM 580 N N . PHE A 1 75 ? -8.823 13.196 -4.789 1.00 93.44 75 PHE A N 1
ATOM 581 C CA . PHE A 1 75 ? -7.816 13.936 -5.545 1.00 93.44 75 PHE A CA 1
ATOM 582 C C . PHE A 1 75 ? -6.424 13.298 -5.436 1.00 93.44 75 PHE A C 1
ATOM 584 O O . PHE A 1 75 ? -5.802 13.026 -6.462 1.00 93.44 75 PHE A O 1
ATOM 591 N N . CYS A 1 76 ? -5.954 12.985 -4.223 1.00 92.38 76 CYS A N 1
ATOM 592 C CA . CYS A 1 76 ? -4.676 12.299 -4.002 1.00 92.38 76 CYS A CA 1
ATOM 593 C C . CYS A 1 76 ? -4.617 10.941 -4.709 1.00 92.38 76 CYS A C 1
ATOM 595 O O . CYS A 1 76 ? -3.620 10.605 -5.351 1.00 92.38 76 CYS A O 1
ATOM 597 N N . GLN A 1 77 ? -5.700 10.177 -4.627 1.00 90.56 77 GLN A N 1
ATOM 598 C CA . GLN A 1 77 ? -5.835 8.873 -5.262 1.00 90.56 77 GLN A CA 1
ATOM 599 C C . GLN A 1 77 ? -5.848 8.981 -6.793 1.00 90.56 77 GLN A C 1
ATOM 601 O O . GLN A 1 77 ? -5.141 8.239 -7.471 1.00 90.56 77 GLN A O 1
ATOM 606 N N . SER A 1 78 ? -6.559 9.971 -7.338 1.00 88.31 78 SER A N 1
ATOM 607 C CA . SER A 1 78 ? -6.587 10.253 -8.779 1.00 88.31 78 SER A CA 1
ATOM 608 C C . SER A 1 78 ? -5.213 10.672 -9.301 1.00 88.31 78 SER A C 1
ATOM 610 O O . SER A 1 78 ? -4.776 10.186 -10.343 1.00 88.31 78 SER A O 1
ATOM 612 N N . ILE A 1 79 ? -4.507 11.547 -8.577 1.00 87.62 79 ILE A N 1
ATOM 613 C CA . ILE A 1 79 ? -3.140 11.943 -8.925 1.00 87.62 79 ILE A CA 1
ATOM 614 C C . ILE A 1 79 ? -2.224 10.728 -8.920 1.00 87.62 79 ILE A C 1
ATOM 616 O O . ILE A 1 79 ? -1.526 10.515 -9.902 1.00 87.62 79 ILE A O 1
ATOM 620 N N . THR A 1 80 ? -2.244 9.923 -7.857 1.00 84.50 80 THR A N 1
ATOM 621 C CA . THR A 1 80 ? -1.345 8.765 -7.723 1.00 84.50 80 THR A CA 1
ATOM 622 C C . THR A 1 80 ? -1.566 7.759 -8.855 1.00 84.50 80 THR A 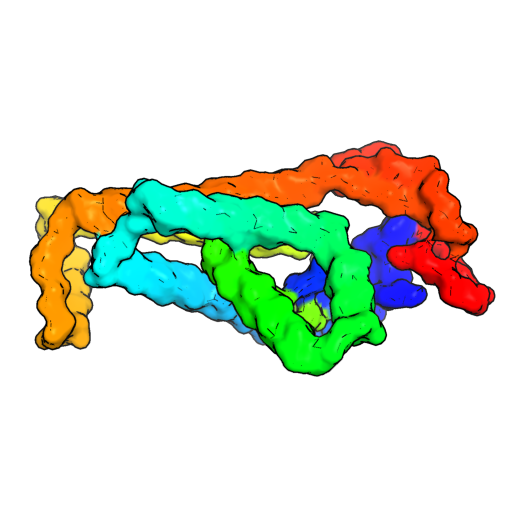C 1
ATOM 624 O O . THR A 1 80 ? -0.603 7.304 -9.462 1.00 84.50 80 THR A O 1
ATOM 627 N N . ALA A 1 81 ? -2.820 7.507 -9.233 1.00 83.00 81 ALA A N 1
ATOM 628 C CA . ALA A 1 81 ? -3.142 6.606 -10.336 1.00 83.00 81 ALA A CA 1
ATOM 629 C C . ALA A 1 81 ? -2.675 7.104 -11.710 1.00 83.00 81 ALA A C 1
ATOM 631 O O . ALA A 1 81 ? -2.190 6.324 -12.527 1.00 83.00 81 ALA A O 1
ATOM 632 N N . ASN A 1 82 ? -2.806 8.407 -11.978 1.00 80.00 82 ASN A N 1
ATOM 633 C CA . ASN A 1 82 ? -2.294 8.999 -13.217 1.00 80.00 82 ASN A CA 1
ATOM 634 C C . ASN A 1 82 ? -0.768 9.057 -13.217 1.00 80.00 82 ASN A C 1
ATOM 636 O O . ASN A 1 82 ? -0.130 8.859 -14.253 1.00 80.00 82 ASN A O 1
ATOM 640 N N . ILE A 1 83 ? -0.193 9.331 -12.044 1.00 74.69 83 ILE A N 1
ATOM 641 C CA . ILE A 1 83 ? 1.238 9.314 -11.837 1.00 74.69 83 ILE A CA 1
ATOM 642 C C . ILE A 1 83 ? 1.764 7.934 -12.201 1.00 74.69 83 ILE A C 1
ATOM 644 O O . ILE A 1 83 ? 2.570 7.891 -13.110 1.00 74.69 83 ILE A O 1
ATOM 648 N N . ASP A 1 84 ? 1.291 6.826 -11.636 1.00 70.12 84 ASP A N 1
ATOM 649 C CA . ASP A 1 84 ? 1.868 5.498 -11.913 1.00 70.12 84 ASP A CA 1
ATOM 650 C C . ASP A 1 84 ? 1.968 5.168 -13.420 1.00 70.12 84 ASP A C 1
ATOM 652 O O . ASP A 1 84 ? 2.947 4.559 -13.856 1.00 70.12 84 ASP A O 1
ATOM 656 N N . TYR A 1 85 ? 1.038 5.665 -14.246 1.00 66.00 85 TYR A N 1
ATOM 657 C CA . TYR A 1 85 ? 1.059 5.470 -15.701 1.00 66.00 85 TYR A CA 1
ATOM 658 C C . TYR A 1 85 ? 2.086 6.340 -16.451 1.00 66.00 85 TYR A C 1
ATOM 660 O O . TYR A 1 85 ? 2.608 5.938 -17.490 1.00 66.00 85 TYR A O 1
ATOM 668 N N . HIS A 1 86 ? 2.370 7.555 -15.980 1.00 67.31 86 HIS A N 1
ATOM 669 C CA . HIS A 1 86 ? 3.271 8.516 -16.643 1.00 67.31 86 HIS A CA 1
ATOM 670 C C . HIS A 1 86 ? 4.483 8.903 -15.791 1.00 67.31 86 HIS A C 1
ATOM 672 O O . HIS A 1 86 ? 5.277 9.764 -16.182 1.00 67.31 86 HIS A O 1
ATOM 678 N N . TYR A 1 87 ? 4.656 8.256 -14.639 1.00 67.81 87 TYR A N 1
ATOM 679 C CA . TYR A 1 87 ? 5.592 8.660 -13.600 1.00 67.81 87 TYR A CA 1
ATOM 680 C C . TYR A 1 87 ? 7.000 8.621 -14.127 1.00 67.81 87 TYR A C 1
ATOM 682 O O . TYR A 1 87 ? 7.751 9.535 -13.866 1.00 67.81 87 TYR A O 1
ATOM 690 N N . ILE A 1 88 ? 7.361 7.613 -14.914 1.00 66.94 88 ILE A N 1
ATOM 691 C CA . ILE A 1 88 ? 8.717 7.484 -15.447 1.00 66.94 88 ILE A CA 1
ATOM 692 C C . ILE A 1 88 ? 9.087 8.733 -16.250 1.00 66.94 88 ILE A C 1
ATOM 694 O O . ILE A 1 88 ? 10.155 9.307 -16.053 1.00 66.94 88 ILE A O 1
ATOM 698 N N . TYR A 1 89 ? 8.183 9.197 -17.113 1.00 73.25 89 TYR A N 1
ATOM 699 C CA . TYR A 1 89 ? 8.409 10.382 -17.931 1.00 73.25 89 TYR A CA 1
ATOM 700 C C . TYR A 1 89 ? 8.412 11.657 -17.090 1.00 73.25 89 TYR A C 1
ATOM 702 O O . TYR A 1 89 ? 9.353 12.443 -17.185 1.00 73.25 89 TYR A O 1
ATOM 710 N N . LEU A 1 90 ? 7.405 11.842 -16.234 1.00 75.12 90 LEU A N 1
ATOM 711 C CA . LEU A 1 90 ? 7.288 13.019 -15.371 1.00 75.12 90 LEU A CA 1
ATOM 712 C C . LEU A 1 90 ? 8.427 13.093 -14.347 1.00 75.12 90 LEU A C 1
ATOM 714 O O . LEU A 1 90 ? 9.078 14.123 -14.237 1.00 75.12 90 LEU A O 1
ATOM 718 N N . TYR A 1 91 ? 8.725 12.001 -13.653 1.00 74.12 91 TYR A N 1
ATOM 719 C CA . TYR A 1 91 ? 9.804 11.879 -12.676 1.00 74.12 91 TYR A CA 1
ATOM 720 C C . TYR A 1 91 ? 11.168 12.107 -13.312 1.00 74.12 91 TYR A C 1
ATOM 722 O O . TYR A 1 91 ? 11.933 12.908 -12.788 1.00 74.12 91 TYR A O 1
ATOM 730 N N . ASN A 1 92 ? 11.478 11.475 -14.451 1.00 76.44 92 ASN A N 1
ATOM 731 C CA . ASN A 1 92 ? 12.756 11.710 -15.130 1.00 76.44 92 ASN A CA 1
ATOM 732 C C . ASN A 1 92 ? 12.857 13.154 -15.637 1.00 76.44 92 ASN A C 1
ATOM 734 O O . ASN A 1 92 ? 13.913 13.777 -15.516 1.00 76.44 92 ASN A O 1
ATOM 738 N N . TYR A 1 93 ? 11.759 13.720 -16.145 1.00 82.00 93 TYR A N 1
ATOM 739 C CA . TYR A 1 93 ? 11.711 15.121 -16.547 1.00 82.00 93 TYR A CA 1
ATOM 740 C C . TYR A 1 93 ? 11.986 16.055 -15.360 1.00 82.00 93 TYR A C 1
ATOM 742 O O . TYR A 1 93 ? 12.898 16.881 -15.434 1.00 82.00 93 TYR A O 1
ATOM 750 N N . PHE A 1 94 ? 11.271 15.874 -14.244 1.00 80.12 94 PHE A N 1
ATOM 751 C CA . PHE A 1 94 ? 11.436 16.654 -13.016 1.00 80.12 94 PHE A CA 1
ATOM 752 C C . PHE A 1 94 ? 12.817 16.454 -12.383 1.00 80.12 94 PHE A C 1
ATOM 754 O O . PHE A 1 94 ? 13.437 17.417 -11.942 1.00 80.12 94 PHE A O 1
ATOM 761 N N . GLN A 1 95 ? 13.353 15.234 -12.381 1.00 77.62 95 GLN A N 1
ATOM 762 C CA . GLN A 1 95 ? 14.714 14.966 -11.925 1.00 77.62 95 GLN A CA 1
ATOM 763 C C . GLN A 1 95 ? 15.727 15.775 -12.740 1.00 77.62 95 GLN A C 1
ATOM 765 O O . GLN A 1 95 ? 16.565 16.458 -12.158 1.00 77.62 95 GLN A O 1
ATOM 770 N N . HIS A 1 96 ? 15.664 15.735 -14.067 1.00 84.00 96 HIS A N 1
ATOM 771 C CA . HIS A 1 96 ? 16.716 16.339 -14.882 1.00 84.00 96 HIS A CA 1
ATOM 772 C C . HIS A 1 96 ? 16.592 17.857 -15.065 1.00 84.00 96 HIS A C 1
ATOM 774 O O . HIS A 1 96 ? 17.617 18.511 -15.246 1.00 84.00 96 HIS A O 1
ATOM 780 N N . HIS A 1 97 ? 15.384 18.426 -15.002 1.00 86.25 97 HIS A N 1
ATOM 781 C CA . HIS A 1 97 ? 15.148 19.817 -15.419 1.00 86.25 97 HIS A CA 1
ATOM 782 C C . HIS A 1 97 ? 14.784 20.775 -14.283 1.00 86.25 97 HIS A C 1
ATOM 784 O O . HIS A 1 97 ? 14.711 21.982 -14.511 1.00 86.25 97 HIS A O 1
ATOM 790 N N . VAL A 1 98 ? 14.534 20.278 -13.069 1.00 86.12 98 VAL A N 1
ATOM 791 C CA . VAL A 1 98 ? 13.971 21.097 -11.988 1.00 86.12 98 VAL A CA 1
ATOM 792 C C . VAL A 1 98 ? 14.967 21.294 -10.844 1.00 86.12 98 VAL A C 1
ATOM 794 O O . VAL A 1 98 ? 15.711 20.390 -10.466 1.00 86.12 98 VAL A O 1
ATOM 797 N N . HIS A 1 99 ? 14.974 22.508 -10.281 1.00 88.81 99 HIS A N 1
ATOM 798 C CA . HIS A 1 99 ? 15.797 22.875 -9.127 1.00 88.81 99 HIS A CA 1
ATOM 799 C C . HIS A 1 99 ? 15.577 21.937 -7.928 1.00 88.81 99 HIS A C 1
ATOM 801 O O . HIS A 1 99 ? 14.460 21.488 -7.658 1.00 88.81 99 HIS A O 1
ATOM 807 N N . SER A 1 100 ? 16.641 21.712 -7.151 1.00 88.25 100 SER A N 1
ATOM 808 C CA . SER A 1 100 ? 16.661 20.793 -6.003 1.00 88.25 100 SER A CA 1
ATOM 809 C C . SER A 1 100 ? 15.527 21.022 -4.994 1.00 88.25 100 SER A C 1
ATOM 811 O O . SER A 1 100 ? 14.940 20.054 -4.518 1.00 88.25 100 SER A O 1
ATOM 813 N N . SER A 1 101 ? 15.161 22.274 -4.703 1.00 89.12 101 SER A N 1
ATOM 814 C CA . SER A 1 101 ? 14.091 22.594 -3.744 1.00 89.12 101 SER A CA 1
ATOM 815 C C . SER A 1 101 ? 12.705 22.126 -4.202 1.00 89.12 101 SER A C 1
ATOM 817 O O . SER A 1 101 ? 11.923 21.619 -3.402 1.00 89.12 101 SER A O 1
ATOM 819 N N . LEU A 1 102 ? 12.400 22.265 -5.495 1.00 88.25 102 LEU A N 1
ATOM 820 C CA . LEU A 1 102 ? 11.118 21.835 -6.061 1.00 88.25 102 LEU A CA 1
ATOM 821 C C . LEU A 1 102 ? 11.018 20.306 -6.133 1.00 88.25 102 LEU A C 1
ATOM 823 O O . LEU A 1 102 ? 9.923 19.766 -5.994 1.00 88.25 102 LEU A O 1
ATOM 827 N N . ARG A 1 103 ? 12.151 19.605 -6.274 1.00 85.31 103 ARG A N 1
ATOM 828 C CA . ARG A 1 103 ? 12.196 18.139 -6.214 1.00 85.31 103 ARG A CA 1
ATOM 829 C C . ARG A 1 103 ? 11.735 17.615 -4.853 1.00 85.31 103 ARG A C 1
ATOM 831 O O . ARG A 1 103 ? 10.875 16.748 -4.803 1.00 85.31 103 ARG A O 1
ATOM 838 N N . VAL A 1 104 ? 12.241 18.190 -3.760 1.00 87.19 104 VAL A N 1
ATOM 839 C CA . VAL A 1 104 ? 11.842 17.787 -2.398 1.00 87.19 104 VAL A CA 1
ATOM 840 C C . VAL A 1 104 ? 10.345 18.012 -2.171 1.00 87.19 104 VAL A C 1
ATOM 842 O O . VAL A 1 104 ? 9.674 17.165 -1.586 1.00 87.19 104 VAL A O 1
ATOM 845 N N . LEU A 1 105 ? 9.804 19.132 -2.662 1.00 89.19 105 LEU A N 1
ATOM 846 C CA . LEU A 1 105 ? 8.371 19.421 -2.569 1.00 89.19 105 LEU A CA 1
ATOM 847 C C . LEU A 1 105 ? 7.532 18.402 -3.356 1.00 89.19 105 LEU A C 1
ATOM 849 O O . LEU A 1 105 ? 6.493 17.952 -2.870 1.00 89.19 105 LEU A O 1
ATOM 853 N N . PHE A 1 106 ? 7.984 18.031 -4.555 1.00 86.56 106 PHE A N 1
ATOM 854 C CA . PHE A 1 106 ? 7.333 17.016 -5.377 1.00 86.56 106 PHE A CA 1
ATOM 855 C C . PHE A 1 106 ? 7.339 15.650 -4.681 1.00 86.56 106 PHE A C 1
ATOM 857 O O . PHE A 1 106 ? 6.274 15.062 -4.502 1.00 86.56 106 PHE A O 1
ATOM 864 N N . ASP A 1 107 ? 8.496 15.199 -4.191 1.00 84.50 107 ASP A N 1
ATOM 865 C CA . ASP A 1 107 ? 8.636 13.922 -3.480 1.00 84.50 107 ASP A CA 1
ATOM 866 C C . ASP A 1 107 ? 7.756 13.875 -2.216 1.00 84.50 107 ASP A C 1
ATOM 868 O O . ASP A 1 107 ? 7.094 12.867 -1.945 1.00 84.50 107 ASP A O 1
ATOM 872 N N . LEU A 1 108 ? 7.671 14.983 -1.467 1.00 88.12 108 LEU A N 1
ATOM 873 C CA . LEU A 1 108 ? 6.781 15.103 -0.308 1.00 88.12 108 LEU A CA 1
ATOM 874 C C . LEU A 1 108 ? 5.305 15.009 -0.719 1.00 88.12 108 LEU A C 1
ATOM 876 O O . LEU A 1 108 ? 4.534 14.294 -0.083 1.00 88.12 108 LEU A O 1
ATOM 880 N N . THR A 1 109 ? 4.913 15.694 -1.795 1.00 88.62 109 THR A N 1
ATOM 881 C CA . THR A 1 109 ? 3.529 15.695 -2.301 1.00 88.62 109 THR A CA 1
ATOM 882 C C . THR A 1 109 ? 3.107 14.307 -2.778 1.00 88.62 109 THR A C 1
ATOM 884 O O . THR A 1 109 ? 2.003 13.852 -2.469 1.00 88.62 109 THR A O 1
ATOM 887 N N . VAL A 1 110 ? 3.997 13.604 -3.483 1.00 86.69 110 VAL A N 1
ATOM 888 C CA . VAL A 1 110 ? 3.777 12.218 -3.913 1.00 86.69 110 VAL A CA 1
ATOM 889 C C . VAL A 1 110 ? 3.663 11.301 -2.700 1.00 86.69 110 VAL A C 1
ATOM 891 O O . VAL A 1 110 ? 2.716 10.528 -2.621 1.00 86.69 110 VAL A O 1
ATOM 894 N N . THR A 1 111 ? 4.548 11.437 -1.708 1.00 88.00 111 THR A N 1
ATOM 895 C CA . THR A 1 111 ? 4.513 10.618 -0.483 1.00 88.00 111 THR A CA 1
ATOM 896 C C . THR A 1 111 ? 3.211 10.813 0.300 1.00 88.00 111 THR A C 1
ATOM 898 O O . THR A 1 111 ? 2.597 9.841 0.740 1.00 88.00 111 THR A O 1
ATOM 901 N N . VAL A 1 112 ? 2.746 12.059 0.442 1.00 91.19 112 VAL A N 1
ATOM 902 C CA . VAL A 1 112 ? 1.458 12.365 1.090 1.00 91.19 112 VAL A CA 1
ATOM 903 C C . VAL A 1 112 ? 0.290 11.805 0.279 1.00 91.19 112 VAL A C 1
ATOM 905 O O . VAL A 1 112 ? -0.666 11.297 0.854 1.00 91.19 112 VAL A O 1
ATOM 908 N N . SER A 1 113 ? 0.361 11.842 -1.051 1.00 91.38 113 SER A N 1
ATOM 909 C CA . SER A 1 113 ? -0.695 11.277 -1.899 1.00 91.38 113 SER A CA 1
ATOM 910 C C . SER A 1 113 ? -0.736 9.745 -1.815 1.00 91.38 113 SER A C 1
ATOM 912 O O . SER A 1 113 ? -1.815 9.167 -1.694 1.00 91.38 113 SER A O 1
ATOM 914 N N . GLN A 1 114 ? 0.431 9.094 -1.768 1.00 89.56 114 GLN A N 1
ATOM 915 C CA . GLN A 1 114 ? 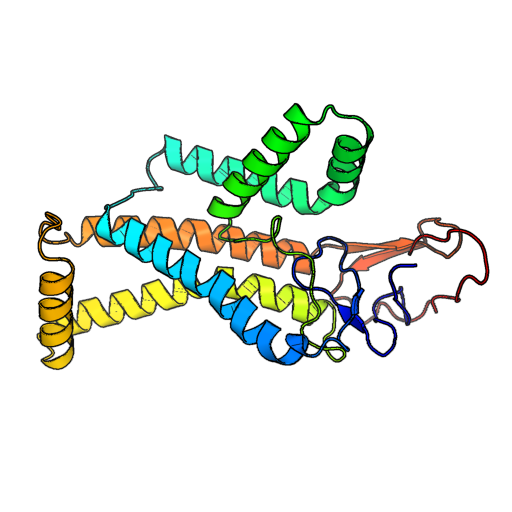0.580 7.644 -1.595 1.00 89.56 114 GLN A CA 1
ATOM 916 C C . GLN A 1 114 ? 0.079 7.156 -0.228 1.00 89.56 114 GLN A C 1
ATOM 918 O O . GLN A 1 114 ? -0.501 6.072 -0.142 1.00 89.56 114 GLN A O 1
ATOM 923 N N . PHE A 1 115 ? 0.213 7.973 0.825 1.00 92.06 115 PHE A N 1
ATOM 924 C CA . PHE A 1 115 ? -0.365 7.691 2.144 1.00 92.06 115 PHE A CA 1
ATOM 925 C C . PHE A 1 115 ? -1.882 7.444 2.060 1.00 92.06 115 PHE A C 1
ATOM 927 O O . PHE A 1 115 ? -2.384 6.479 2.637 1.00 92.06 115 PHE A O 1
ATOM 934 N N . TRP A 1 116 ? -2.607 8.252 1.279 1.00 92.88 116 TRP A N 1
ATOM 935 C CA . TRP A 1 116 ? -4.050 8.083 1.050 1.00 92.88 116 TRP A CA 1
ATOM 936 C C . TRP A 1 116 ? -4.402 6.931 0.102 1.00 92.88 116 TRP A C 1
ATOM 938 O O . TRP A 1 116 ? -5.563 6.541 0.010 1.00 92.88 116 TRP A O 1
ATOM 948 N N . ASN A 1 117 ? -3.419 6.351 -0.581 1.00 90.31 117 ASN A N 1
ATOM 949 C CA . ASN A 1 117 ? -3.587 5.124 -1.356 1.00 90.31 117 ASN A CA 1
ATOM 950 C C . ASN A 1 117 ? -3.146 3.869 -0.578 1.00 90.31 117 ASN A C 1
ATOM 952 O O . ASN A 1 117 ? -3.017 2.800 -1.167 1.00 90.31 117 ASN A O 1
ATOM 956 N N . LEU A 1 118 ? -2.863 3.999 0.727 1.00 91.69 118 LEU A N 1
ATOM 957 C CA . LEU A 1 118 ? -2.340 2.925 1.583 1.00 91.69 118 LEU A CA 1
ATOM 958 C C . LEU A 1 118 ? -1.044 2.286 1.043 1.00 91.69 118 LEU A C 1
ATOM 960 O O . LEU A 1 118 ? -0.731 1.137 1.346 1.00 91.69 118 LEU A O 1
ATOM 964 N N . GLN A 1 119 ? -0.278 3.034 0.245 1.00 89.50 119 GLN A N 1
ATOM 965 C CA . GLN A 1 119 ? 0.991 2.602 -0.330 1.00 89.50 119 GLN A CA 1
ATOM 966 C C . GLN A 1 119 ? 2.128 3.261 0.443 1.00 89.50 119 GLN A C 1
ATOM 968 O O . GLN A 1 119 ? 2.564 4.370 0.142 1.00 89.50 119 GLN A O 1
ATOM 973 N N . PHE A 1 120 ? 2.608 2.587 1.484 1.00 90.12 120 PHE A N 1
ATOM 974 C CA . PHE A 1 120 ? 3.663 3.145 2.324 1.00 90.12 120 PHE A CA 1
ATOM 975 C C . PHE A 1 120 ? 5.043 2.871 1.732 1.00 90.12 120 PHE A C 1
ATOM 977 O O . PHE A 1 120 ? 5.320 1.777 1.242 1.00 90.12 120 PHE A O 1
ATOM 984 N N . PHE A 1 121 ? 5.930 3.861 1.834 1.00 86.19 121 PHE A N 1
ATOM 985 C CA . PHE A 1 121 ? 7.368 3.745 1.570 1.00 86.19 121 PHE A CA 1
ATOM 986 C C . PHE A 1 121 ? 7.800 3.400 0.132 1.00 86.19 121 PHE A C 1
ATOM 988 O O . PHE A 1 121 ? 8.996 3.223 -0.097 1.00 86.19 121 PHE A O 1
ATOM 995 N N . THR A 1 122 ? 6.888 3.382 -0.841 1.00 83.19 122 THR A N 1
ATOM 996 C CA . THR A 1 122 ? 7.171 3.150 -2.272 1.00 83.19 122 THR A CA 1
ATOM 997 C C . THR A 1 122 ? 8.201 4.117 -2.857 1.00 83.19 122 THR A C 1
ATOM 999 O O . THR A 1 122 ? 9.013 3.712 -3.679 1.00 83.19 122 THR A O 1
ATOM 1002 N N . GLY A 1 123 ? 8.201 5.383 -2.425 1.00 77.75 123 GLY A N 1
ATOM 1003 C CA . GLY A 1 123 ? 9.181 6.386 -2.869 1.00 77.75 123 GLY A CA 1
ATOM 1004 C C . GLY A 1 123 ? 10.472 6.447 -2.043 1.00 77.75 123 GLY A C 1
ATOM 1005 O O . GLY A 1 123 ? 11.444 7.057 -2.475 1.00 77.75 123 GLY A O 1
ATOM 1006 N N . ILE A 1 124 ? 10.492 5.838 -0.853 1.00 83.44 124 ILE A N 1
ATOM 1007 C CA . ILE A 1 124 ? 11.604 5.966 0.107 1.00 83.44 124 ILE A CA 1
ATOM 1008 C C . ILE A 1 124 ? 12.523 4.748 0.036 1.00 83.44 124 ILE A C 1
ATOM 1010 O O . ILE A 1 124 ? 13.743 4.870 0.154 1.00 83.44 124 ILE A O 1
ATOM 1014 N N . ILE A 1 125 ? 11.941 3.560 -0.125 1.00 85.88 125 ILE A N 1
ATOM 1015 C CA . ILE A 1 125 ? 12.684 2.308 -0.070 1.00 85.88 125 ILE A CA 1
ATOM 1016 C C . ILE A 1 125 ? 13.107 1.923 -1.483 1.00 85.88 125 ILE A C 1
ATOM 1018 O O . ILE A 1 125 ? 12.257 1.839 -2.370 1.00 85.88 125 ILE A O 1
ATOM 1022 N N . PRO A 1 126 ? 14.409 1.672 -1.712 1.00 86.44 126 PRO A N 1
ATOM 1023 C CA . PRO A 1 126 ? 14.875 1.275 -3.026 1.00 86.44 126 PRO A CA 1
ATOM 1024 C C . PRO A 1 126 ? 14.224 -0.049 -3.448 1.00 86.44 126 PRO A C 1
ATOM 1026 O O . PRO A 1 126 ? 13.983 -0.919 -2.604 1.00 86.44 126 PRO A O 1
ATOM 1029 N N . PRO A 1 127 ? 13.975 -0.230 -4.754 1.00 88.38 127 PRO A N 1
ATOM 1030 C CA . PRO A 1 127 ? 13.362 -1.442 -5.267 1.00 88.38 127 PRO A CA 1
ATOM 1031 C C . PRO A 1 127 ? 14.239 -2.656 -4.937 1.00 88.38 127 PRO A C 1
ATOM 1033 O O . PRO A 1 127 ? 15.447 -2.658 -5.183 1.00 88.38 127 PRO A O 1
ATOM 1036 N N . PHE A 1 128 ? 13.632 -3.696 -4.371 1.00 91.81 128 PHE A N 1
ATOM 1037 C CA . PHE A 1 128 ? 14.332 -4.896 -3.908 1.00 91.81 128 PHE A CA 1
ATOM 1038 C C . PHE A 1 128 ? 13.742 -6.164 -4.522 1.00 91.81 128 PHE A C 1
ATOM 1040 O O . PHE A 1 128 ? 12.570 -6.208 -4.898 1.00 91.81 128 PHE A O 1
ATOM 1047 N N . CYS A 1 129 ? 14.551 -7.220 -4.597 1.00 93.25 129 CYS A N 1
ATOM 1048 C CA . CYS A 1 129 ? 14.102 -8.524 -5.066 1.00 93.25 129 CYS A CA 1
ATOM 1049 C C . CYS A 1 129 ? 13.527 -9.358 -3.911 1.00 93.25 129 CYS A C 1
ATOM 1051 O O . CYS A 1 129 ? 14.197 -9.549 -2.896 1.00 93.25 129 CYS A O 1
ATOM 1053 N N . ILE A 1 130 ? 12.316 -9.899 -4.093 1.00 91.44 130 ILE A N 1
ATOM 1054 C CA . ILE A 1 130 ? 11.756 -10.926 -3.198 1.00 91.44 130 ILE A CA 1
ATOM 1055 C C . ILE A 1 130 ? 12.298 -12.316 -3.553 1.00 91.44 130 ILE A C 1
ATOM 1057 O O . ILE A 1 130 ? 12.740 -13.060 -2.681 1.00 91.44 130 ILE A O 1
ATOM 1061 N N . SER A 1 131 ? 12.221 -12.695 -4.829 1.00 92.94 131 SER A N 1
ATOM 1062 C CA . SER A 1 131 ? 12.667 -13.998 -5.319 1.00 92.94 131 SER A CA 1
ATOM 1063 C C . SER A 1 131 ? 12.920 -13.947 -6.822 1.00 92.94 131 SER A C 1
ATOM 1065 O O . SER A 1 131 ? 12.166 -13.310 -7.555 1.00 92.94 131 SER A O 1
ATOM 1067 N N . GLU A 1 132 ? 13.933 -14.681 -7.278 1.00 93.44 132 GLU A N 1
ATOM 1068 C CA . GLU A 1 132 ? 14.245 -14.884 -8.702 1.00 93.44 132 GLU A CA 1
ATOM 1069 C C . GLU A 1 132 ? 13.149 -15.663 -9.440 1.00 93.44 132 GLU A C 1
ATOM 1071 O O . GLU A 1 132 ? 13.019 -15.559 -10.652 1.00 93.44 132 GLU A O 1
ATOM 1076 N N . LYS A 1 133 ? 12.345 -16.447 -8.709 1.00 91.81 133 LYS A N 1
ATOM 1077 C CA . LYS A 1 133 ? 11.298 -17.304 -9.287 1.00 91.81 133 LYS A CA 1
ATOM 1078 C C . LYS A 1 133 ? 9.959 -16.591 -9.478 1.00 91.81 133 LYS A C 1
ATOM 1080 O O . LYS A 1 133 ? 9.017 -17.199 -9.980 1.00 91.81 133 LYS A O 1
ATOM 1085 N N . LEU A 1 134 ? 9.838 -15.345 -9.022 1.00 90.81 134 LEU A N 1
ATOM 1086 C CA . LEU A 1 134 ? 8.597 -14.591 -9.157 1.00 90.81 134 LEU A CA 1
ATOM 1087 C C . LEU A 1 134 ? 8.492 -13.993 -10.554 1.00 90.81 134 LEU A C 1
ATOM 1089 O O . LEU A 1 134 ? 9.458 -13.470 -11.100 1.00 90.81 134 LEU A O 1
ATOM 1093 N N . THR A 1 135 ? 7.283 -14.027 -11.101 1.00 88.31 135 THR A N 1
ATOM 1094 C CA . THR A 1 135 ? 6.944 -13.318 -12.340 1.00 88.31 135 THR A CA 1
ATOM 1095 C C . THR A 1 135 ? 6.403 -11.923 -12.019 1.00 88.31 135 THR A C 1
ATOM 1097 O O . THR A 1 135 ? 5.973 -11.661 -10.892 1.00 88.31 135 THR A O 1
ATOM 1100 N N . GLY A 1 136 ? 6.368 -11.026 -13.010 1.00 84.06 136 GLY A N 1
ATOM 1101 C CA . GLY A 1 136 ? 5.792 -9.685 -12.841 1.00 84.06 136 GLY A CA 1
ATOM 1102 C C . GLY A 1 136 ? 4.342 -9.703 -12.335 1.00 84.06 136 GLY A C 1
ATOM 1103 O O . GLY A 1 136 ? 3.970 -8.875 -11.507 1.00 84.06 136 GLY A O 1
ATOM 1104 N N . LEU A 1 137 ? 3.549 -10.706 -12.732 1.00 84.38 137 LEU A N 1
ATOM 1105 C CA . LEU A 1 137 ? 2.174 -10.881 -12.251 1.00 84.38 137 LEU A CA 1
ATOM 1106 C C . LEU A 1 137 ? 2.112 -11.064 -10.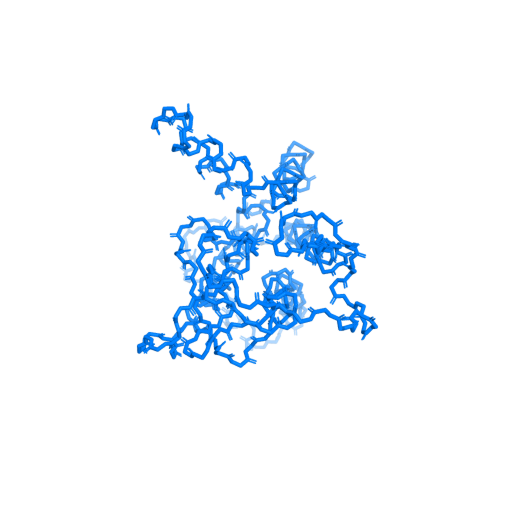728 1.00 84.38 137 LEU A C 1
ATOM 1108 O O . LEU A 1 137 ? 1.259 -10.473 -10.071 1.00 84.38 137 LEU A O 1
ATOM 1112 N N . HIS A 1 138 ? 3.038 -11.831 -10.150 1.00 89.19 138 HIS A N 1
ATOM 1113 C CA . HIS A 1 138 ? 3.087 -12.007 -8.700 1.00 89.19 138 HIS A CA 1
ATOM 1114 C C . HIS A 1 138 ? 3.440 -10.698 -7.983 1.00 89.19 138 HIS A C 1
ATOM 1116 O O . HIS A 1 138 ? 2.913 -10.425 -6.908 1.00 89.19 138 HIS A O 1
ATOM 1122 N N . VAL A 1 139 ? 4.297 -9.864 -8.583 1.00 88.62 139 VAL A N 1
ATOM 1123 C CA . VAL A 1 139 ? 4.608 -8.529 -8.046 1.00 88.62 139 VAL A CA 1
ATOM 1124 C C . VAL A 1 139 ? 3.370 -7.635 -8.031 1.00 88.62 139 VAL A C 1
ATOM 1126 O O . VAL A 1 139 ? 3.123 -6.964 -7.030 1.00 88.62 139 VAL A O 1
ATOM 1129 N N . HIS A 1 140 ? 2.541 -7.692 -9.074 1.00 86.94 140 HIS A N 1
ATOM 1130 C CA . HIS A 1 140 ? 1.246 -7.006 -9.078 1.00 86.94 140 HIS A CA 1
ATOM 1131 C C . HIS A 1 140 ? 0.284 -7.570 -8.030 1.00 86.94 140 HIS A C 1
ATOM 1133 O O . HIS A 1 140 ? -0.367 -6.799 -7.331 1.00 86.94 140 HIS A O 1
ATOM 1139 N N . MET A 1 141 ? 0.252 -8.892 -7.824 1.00 88.94 141 MET A N 1
ATOM 1140 C CA . MET A 1 141 ? -0.543 -9.503 -6.748 1.00 88.94 141 MET A CA 1
ATOM 1141 C C . MET A 1 141 ? -0.145 -8.990 -5.357 1.00 88.94 141 MET A C 1
ATOM 1143 O O . MET A 1 141 ? -1.015 -8.802 -4.509 1.00 88.94 141 MET A O 1
ATOM 1147 N N . PHE A 1 142 ? 1.135 -8.688 -5.114 1.00 89.56 142 PHE A N 1
ATOM 1148 C CA . PHE A 1 142 ? 1.551 -8.088 -3.843 1.00 89.56 142 PHE A CA 1
ATOM 1149 C C . PHE A 1 142 ? 0.930 -6.705 -3.609 1.00 89.56 142 PHE A C 1
ATOM 1151 O O . PHE A 1 142 ? 0.630 -6.388 -2.462 1.00 89.56 142 PHE A O 1
ATOM 1158 N N . LYS A 1 143 ? 0.635 -5.915 -4.653 1.00 87.44 143 LYS A N 1
ATOM 1159 C CA . LYS A 1 143 ? -0.071 -4.628 -4.501 1.00 87.44 143 LYS A CA 1
ATOM 1160 C C . LYS A 1 143 ? -1.507 -4.790 -3.988 1.00 87.44 143 LYS A C 1
ATOM 1162 O O . LYS A 1 143 ? -2.015 -3.889 -3.324 1.00 87.44 143 LYS A O 1
ATOM 1167 N N . PHE A 1 144 ? -2.142 -5.943 -4.214 1.00 90.38 144 PHE A N 1
ATOM 1168 C CA . PHE A 1 144 ? -3.457 -6.238 -3.637 1.00 90.38 144 PHE A CA 1
ATOM 1169 C C . PHE A 1 144 ? -3.398 -6.519 -2.138 1.00 90.38 144 PHE A C 1
ATOM 1171 O O . PHE A 1 144 ? -4.407 -6.351 -1.462 1.00 90.38 144 PHE A O 1
ATOM 1178 N N . LEU A 1 145 ? -2.248 -6.928 -1.593 1.00 90.38 145 LEU A N 1
ATOM 1179 C CA . LEU A 1 145 ? -2.130 -7.255 -0.174 1.00 90.38 145 LEU A CA 1
ATOM 1180 C C . LEU A 1 145 ? -2.476 -6.058 0.738 1.00 90.38 145 LEU A C 1
ATOM 1182 O O . LEU A 1 145 ? -3.395 -6.209 1.546 1.00 90.38 145 LEU A O 1
ATOM 1186 N N . PRO A 1 146 ? -1.838 -4.872 0.615 1.00 89.19 146 PRO A N 1
ATOM 1187 C CA . PRO A 1 146 ? -2.221 -3.704 1.410 1.00 89.19 146 PRO A CA 1
ATOM 1188 C C . PRO A 1 146 ? -3.626 -3.194 1.070 1.00 89.19 146 PRO A C 1
ATOM 1190 O O . PRO A 1 146 ? -4.277 -2.619 1.935 1.00 89.19 146 PRO A O 1
ATOM 1193 N N . ALA A 1 147 ? -4.124 -3.442 -0.146 1.00 91.19 147 ALA A N 1
ATOM 1194 C CA . ALA A 1 147 ? -5.469 -3.043 -0.545 1.00 91.19 147 ALA A CA 1
ATOM 1195 C C . ALA A 1 147 ? -6.554 -3.924 0.101 1.00 91.19 147 ALA A C 1
ATOM 1197 O O . ALA A 1 147 ? -7.556 -3.400 0.562 1.00 91.19 147 ALA A O 1
ATOM 1198 N N . ILE A 1 148 ? -6.359 -5.243 0.198 1.00 92.31 148 ILE A N 1
ATOM 1199 C CA . ILE A 1 148 ? -7.337 -6.190 0.765 1.00 92.31 148 ILE A CA 1
ATOM 1200 C C . ILE A 1 148 ? -7.301 -6.204 2.297 1.00 92.31 148 ILE A C 1
ATOM 1202 O O . ILE A 1 148 ? -8.321 -6.407 2.957 1.00 92.31 148 ILE A O 1
ATOM 1206 N N . TYR A 1 149 ? -6.122 -5.992 2.874 1.00 92.62 149 TYR A N 1
ATOM 1207 C CA . TYR A 1 149 ? -5.895 -6.064 4.313 1.00 92.62 149 TYR A CA 1
ATOM 1208 C C . TYR A 1 149 ? -6.862 -5.211 5.174 1.00 92.62 149 TYR A C 1
ATOM 1210 O O . TYR A 1 149 ? -7.392 -5.737 6.157 1.00 92.62 149 TYR A O 1
ATOM 1218 N N . PRO A 1 150 ? -7.200 -3.961 4.800 1.00 91.94 150 PRO A N 1
ATOM 1219 C CA . PRO A 1 150 ? -8.290 -3.179 5.387 1.00 91.94 150 PRO A CA 1
ATOM 1220 C C . PRO A 1 150 ? -9.621 -3.918 5.567 1.00 91.94 150 PRO A C 1
ATOM 1222 O O . PRO A 1 150 ? -10.218 -3.843 6.641 1.00 91.94 150 PRO A O 1
ATOM 1225 N N . PHE A 1 151 ? -10.087 -4.658 4.555 1.00 93.69 151 PHE A N 1
ATOM 1226 C CA . PHE A 1 151 ? -11.352 -5.395 4.639 1.00 93.69 151 PHE A CA 1
ATOM 1227 C C . PHE A 1 151 ? -11.285 -6.502 5.685 1.00 93.69 151 PHE A C 1
ATOM 1229 O O . PHE A 1 151 ? -12.222 -6.680 6.463 1.00 93.69 151 PHE A O 1
ATOM 1236 N N . ILE A 1 152 ? -10.157 -7.217 5.738 1.00 94.12 152 ILE A N 1
ATOM 1237 C CA . ILE A 1 152 ? -9.918 -8.260 6.740 1.00 94.12 152 ILE A CA 1
ATOM 1238 C C . ILE A 1 152 ? -9.988 -7.647 8.141 1.00 94.12 152 ILE A C 1
ATOM 1240 O O . ILE A 1 152 ? -10.642 -8.203 9.022 1.00 94.12 152 ILE A O 1
ATOM 1244 N N . PHE A 1 153 ? -9.383 -6.473 8.338 1.00 91.75 153 PHE A N 1
ATOM 1245 C CA . PHE A 1 153 ? -9.459 -5.763 9.610 1.00 91.75 153 PHE A CA 1
ATOM 1246 C C . PHE A 1 153 ? -10.873 -5.376 10.002 1.00 91.75 153 PHE A C 1
ATOM 1248 O O . PHE A 1 153 ? -11.259 -5.629 11.139 1.00 91.75 153 PHE A O 1
ATOM 1255 N N . VAL A 1 154 ? -11.647 -4.809 9.077 1.00 94.12 154 VAL A N 1
ATOM 1256 C CA . VAL A 1 154 ? -13.039 -4.438 9.347 1.00 94.12 154 VAL A CA 1
ATOM 1257 C C . VAL A 1 154 ? -13.849 -5.669 9.752 1.00 94.12 154 VAL A C 1
ATOM 1259 O O . VAL A 1 154 ? -14.537 -5.633 10.769 1.00 94.12 154 VAL A O 1
ATOM 1262 N N . VAL A 1 155 ? -13.711 -6.790 9.036 1.00 95.56 155 VAL A N 1
ATOM 1263 C CA . VAL A 1 155 ? -14.396 -8.047 9.383 1.00 95.56 155 VAL A CA 1
ATOM 1264 C C . VAL A 1 155 ? -13.982 -8.540 10.772 1.00 95.56 155 VAL A C 1
ATOM 1266 O O . VAL A 1 155 ? -14.846 -8.854 11.591 1.00 95.56 155 VAL A O 1
ATOM 1269 N N . ILE A 1 156 ? -12.680 -8.566 11.074 1.00 94.38 156 ILE A N 1
ATOM 1270 C CA . ILE A 1 156 ? -12.171 -8.966 12.394 1.00 94.38 156 ILE A CA 1
ATOM 1271 C C . ILE A 1 156 ? -12.705 -8.032 13.487 1.00 94.38 156 ILE A C 1
ATOM 1273 O O . ILE A 1 156 ? -13.153 -8.507 14.529 1.00 94.38 156 ILE A O 1
ATOM 1277 N N . SER A 1 157 ? -12.700 -6.717 13.264 1.00 92.50 157 SER A N 1
ATOM 1278 C CA . SER A 1 157 ? -13.225 -5.742 14.219 1.00 92.50 157 SER A CA 1
ATOM 1279 C C . SER A 1 157 ? -14.726 -5.920 14.453 1.00 92.50 157 SER A C 1
ATOM 1281 O O . SER A 1 157 ? -15.141 -5.928 15.609 1.00 92.50 157 SER A O 1
ATOM 1283 N N . CYS A 1 158 ? -15.524 -6.161 13.409 1.00 93.88 158 CYS A N 1
ATOM 1284 C CA . CYS A 1 158 ? -16.946 -6.490 13.540 1.00 93.88 158 CYS A CA 1
ATOM 1285 C C . CYS A 1 158 ? -17.165 -7.752 14.388 1.00 93.88 158 CYS A C 1
ATOM 1287 O O . CYS A 1 158 ? -17.993 -7.749 15.299 1.00 93.88 158 CYS A O 1
ATOM 1289 N N . VAL A 1 159 ? -16.388 -8.816 14.149 1.00 95.38 159 VAL A N 1
ATOM 1290 C CA . VAL A 1 159 ? -16.455 -10.051 14.950 1.00 95.38 159 VAL A CA 1
ATOM 1291 C C . VAL A 1 159 ? -16.090 -9.780 16.412 1.00 95.38 159 VAL A C 1
ATOM 1293 O O . VAL A 1 159 ? -16.777 -10.254 17.315 1.00 95.38 159 VAL A O 1
ATOM 1296 N N . ILE A 1 160 ? -15.045 -8.989 16.672 1.00 93.25 160 ILE A N 1
ATOM 1297 C CA . ILE A 1 160 ? -14.644 -8.609 18.034 1.00 93.25 160 ILE A CA 1
ATOM 1298 C C . ILE A 1 160 ? -15.749 -7.802 18.729 1.00 93.25 160 ILE A C 1
ATOM 1300 O O . ILE A 1 160 ? -16.030 -8.055 19.901 1.00 93.25 160 ILE A O 1
ATOM 1304 N N . MET A 1 161 ? -16.392 -6.866 18.026 1.00 91.25 161 MET A N 1
ATOM 1305 C CA . MET A 1 161 ? -17.502 -6.073 18.564 1.00 91.25 161 MET A CA 1
ATOM 1306 C C . MET A 1 161 ? -18.706 -6.948 18.925 1.00 91.25 161 MET A C 1
ATOM 1308 O O . MET A 1 161 ? -19.239 -6.818 20.025 1.00 91.25 161 MET A O 1
ATOM 1312 N N . GLU A 1 162 ? -19.087 -7.882 18.054 1.00 94.75 162 GLU A N 1
ATOM 1313 C CA . GLU A 1 162 ? -20.187 -8.820 18.305 1.00 94.75 162 GLU A CA 1
ATOM 1314 C C . GLU A 1 162 ? -19.875 -9.753 19.490 1.00 94.75 162 GLU A C 1
ATOM 1316 O O . GLU A 1 162 ? -20.704 -9.957 20.380 1.00 94.75 162 GLU A O 1
ATOM 1321 N N . LEU A 1 163 ? -18.646 -10.276 19.569 1.00 95.50 163 LEU A N 1
ATOM 1322 C CA . LEU A 1 163 ? -18.199 -11.090 20.705 1.00 95.50 163 LEU A CA 1
ATOM 1323 C C . LEU A 1 163 ? -18.178 -10.295 22.019 1.00 95.50 163 LEU A C 1
ATOM 1325 O O . LEU A 1 163 ? -18.493 -10.844 23.079 1.00 95.50 163 LEU A O 1
ATOM 1329 N N . HIS A 1 164 ? -17.822 -9.010 21.961 1.00 92.25 164 HIS A N 1
ATOM 1330 C CA . HIS A 1 164 ? -17.880 -8.113 23.110 1.00 92.25 164 HIS A CA 1
ATOM 1331 C C . HIS A 1 164 ? -19.331 -7.863 23.549 1.00 92.25 164 HIS A C 1
ATOM 1333 O O . HIS A 1 164 ? -19.623 -7.966 24.740 1.00 92.25 164 HIS A O 1
ATOM 1339 N N . ALA A 1 165 ? -20.252 -7.615 22.610 1.00 92.12 165 ALA A N 1
ATOM 1340 C CA . ALA A 1 165 ? -21.679 -7.422 22.890 1.00 92.12 165 ALA A CA 1
ATOM 1341 C C . ALA A 1 165 ? -22.321 -8.655 23.553 1.00 92.12 165 ALA A C 1
ATOM 1343 O O . ALA A 1 165 ? -23.146 -8.526 24.456 1.00 92.12 165 ALA A O 1
ATOM 1344 N N . ARG A 1 166 ? -21.874 -9.863 23.183 1.00 96.75 166 ARG A N 1
ATOM 1345 C CA . ARG A 1 166 ? -22.297 -11.134 23.801 1.00 96.75 166 ARG A CA 1
ATOM 1346 C C . ARG A 1 166 ? -21.619 -11.451 25.140 1.00 96.75 166 ARG A C 1
ATOM 1348 O O . ARG A 1 166 ? -21.817 -12.540 25.672 1.00 96.75 166 ARG A O 1
ATOM 1355 N N . ASN A 1 167 ? -20.836 -10.529 25.702 1.00 96.00 167 ASN A N 1
ATOM 1356 C CA . ASN A 1 167 ? -20.120 -10.695 26.972 1.00 96.00 167 ASN A CA 1
ATOM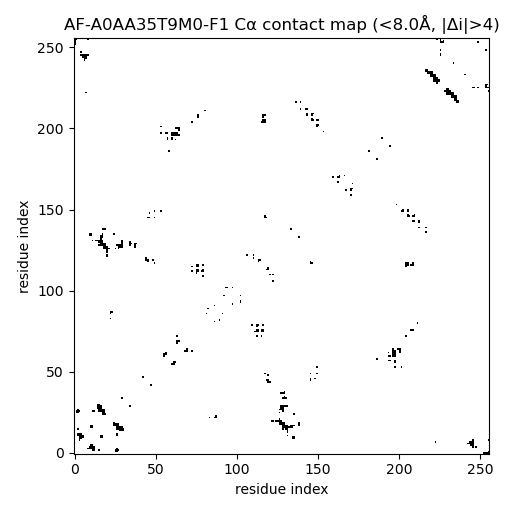 1357 C C . ASN A 1 167 ? -19.128 -11.875 26.999 1.00 96.00 167 ASN A C 1
ATOM 1359 O O . ASN A 1 167 ? -18.940 -12.517 28.036 1.00 96.00 167 ASN A O 1
ATOM 1363 N N . TYR A 1 168 ? -18.444 -12.165 25.886 1.00 97.50 168 TYR A N 1
ATOM 1364 C CA . TYR A 1 168 ? -17.439 -13.228 25.873 1.00 97.50 168 TYR A CA 1
ATOM 1365 C C . TYR A 1 168 ? -16.233 -12.867 26.762 1.00 97.50 168 TYR A C 1
ATOM 1367 O O . TYR A 1 168 ? -15.565 -11.849 26.558 1.00 97.50 168 TYR A O 1
ATOM 1375 N N . ARG A 1 169 ? -15.928 -13.717 27.755 1.00 96.81 169 ARG A N 1
ATOM 1376 C CA . ARG A 1 169 ? -14.974 -13.413 28.843 1.00 96.81 169 ARG A CA 1
ATOM 1377 C C . ARG A 1 169 ? -13.585 -12.996 28.347 1.00 96.81 169 ARG A C 1
ATOM 1379 O O . ARG A 1 169 ? -13.019 -12.045 28.877 1.00 96.81 169 ARG A O 1
ATOM 1386 N N . ILE A 1 170 ? -13.044 -13.685 27.338 1.00 96.31 170 ILE A N 1
ATOM 1387 C CA . ILE A 1 170 ? -11.699 -13.407 26.800 1.00 96.31 170 ILE A CA 1
ATOM 1388 C C . ILE A 1 170 ? -11.642 -12.010 26.170 1.00 96.31 170 ILE A C 1
ATOM 1390 O O . ILE A 1 170 ? -10.730 -11.238 26.462 1.00 96.31 170 ILE A O 1
ATOM 1394 N N . VAL A 1 171 ? -12.640 -11.667 25.350 1.00 94.19 171 VAL A N 1
ATOM 1395 C CA . VAL A 1 171 ? -12.710 -10.372 24.655 1.00 94.19 171 VAL A CA 1
ATOM 1396 C C . VAL A 1 171 ? -12.873 -9.231 25.656 1.00 94.19 171 VAL A C 1
ATOM 1398 O O . VAL A 1 171 ? -12.209 -8.204 25.530 1.00 94.19 171 VAL A O 1
ATOM 1401 N N . LYS A 1 172 ? -13.688 -9.431 26.698 1.00 92.69 172 LYS A N 1
ATOM 1402 C CA . LYS A 1 172 ? -13.868 -8.448 27.771 1.00 92.69 172 LYS A CA 1
ATOM 1403 C C . LYS A 1 172 ? -12.562 -8.166 28.521 1.00 92.69 172 LYS A C 1
ATOM 1405 O O . LYS A 1 172 ? -12.188 -7.005 28.652 1.00 92.69 172 LYS A O 1
ATOM 1410 N N . ILE A 1 173 ? -11.828 -9.209 28.926 1.00 94.88 173 ILE A N 1
ATOM 1411 C CA . ILE A 1 173 ? -10.524 -9.056 29.599 1.00 94.88 173 ILE A CA 1
ATOM 1412 C C . ILE A 1 173 ? -9.537 -8.306 28.698 1.00 94.88 173 ILE A C 1
ATOM 1414 O O . ILE A 1 173 ? -8.852 -7.394 29.160 1.00 94.88 173 ILE A O 1
ATOM 1418 N N . LEU A 1 174 ? -9.466 -8.663 27.411 1.00 92.38 174 LEU A N 1
ATOM 1419 C CA . LEU A 1 174 ? -8.573 -7.999 26.463 1.00 92.38 174 LEU A CA 1
ATOM 1420 C C . LEU A 1 174 ? -8.935 -6.514 26.293 1.00 92.38 174 LEU A C 1
ATOM 1422 O O . LEU A 1 174 ? -8.049 -5.664 26.326 1.00 92.38 174 LEU A O 1
ATOM 1426 N N . SER A 1 175 ? -10.228 -6.197 26.170 1.00 88.38 175 SER A N 1
ATOM 1427 C CA . SER A 1 175 ? -10.723 -4.821 26.055 1.00 88.38 175 SER A CA 1
ATOM 1428 C C . SER A 1 175 ? -10.427 -3.996 27.310 1.00 88.38 175 SER A C 1
ATOM 1430 O O . SER A 1 175 ? -9.944 -2.873 27.206 1.00 88.38 175 SER A O 1
ATOM 1432 N N . GLU A 1 176 ? -10.633 -4.552 28.506 1.00 89.31 176 GLU A N 1
ATOM 1433 C CA . GLU A 1 176 ? -10.313 -3.884 29.775 1.00 89.31 176 GLU A CA 1
ATOM 1434 C C . GLU A 1 176 ? -8.806 -3.622 29.922 1.00 89.31 176 GLU A C 1
ATOM 1436 O O . GLU A 1 176 ? -8.394 -2.533 30.333 1.00 89.31 176 GLU A O 1
ATOM 1441 N N . ARG A 1 177 ? -7.958 -4.579 29.518 1.00 90.12 177 ARG A N 1
ATOM 1442 C CA . ARG A 1 177 ? -6.498 -4.392 29.487 1.00 90.12 177 ARG A CA 1
ATOM 1443 C C . ARG A 1 177 ? -6.097 -3.306 28.499 1.00 90.12 177 ARG A C 1
ATOM 1445 O O . ARG A 1 177 ? -5.295 -2.445 28.848 1.00 90.12 177 ARG A O 1
ATOM 1452 N N . LEU A 1 178 ? -6.685 -3.310 27.306 1.00 86.19 178 LEU A N 1
ATOM 1453 C CA . LEU A 1 178 ? -6.418 -2.305 26.285 1.00 86.19 178 LEU A CA 1
ATOM 1454 C C . LEU A 1 178 ? -6.848 -0.906 26.751 1.00 86.19 178 LEU A C 1
ATOM 1456 O O . LEU A 1 178 ? -6.065 0.032 26.635 1.00 86.19 178 LEU A O 1
ATOM 1460 N N . LYS A 1 179 ? -8.032 -0.780 27.367 1.00 85.81 179 LYS A N 1
ATOM 1461 C CA . LYS A 1 179 ? -8.504 0.458 28.013 1.00 85.81 179 LYS A CA 1
ATOM 1462 C C . LYS A 1 179 ? -7.541 0.941 29.095 1.00 85.81 179 LYS A C 1
ATOM 1464 O O . LYS A 1 179 ? -7.309 2.136 29.203 1.00 85.81 179 LYS A O 1
ATOM 1469 N N . THR A 1 180 ? -6.957 0.022 29.865 1.00 87.38 180 THR A N 1
ATOM 1470 C CA . THR A 1 180 ? -5.972 0.353 30.908 1.00 87.38 180 THR A CA 1
ATOM 1471 C C . THR A 1 180 ? -4.659 0.867 30.308 1.00 87.38 180 THR A C 1
ATOM 1473 O O . THR A 1 180 ? -4.117 1.858 30.787 1.00 87.38 180 THR A O 1
ATOM 1476 N N . ILE A 1 181 ? -4.155 0.230 29.244 1.00 85.00 181 ILE A N 1
ATOM 1477 C CA . ILE A 1 181 ? -2.917 0.643 28.552 1.00 85.00 181 ILE A CA 1
ATOM 1478 C C . ILE A 1 181 ? -3.108 1.999 27.867 1.00 85.00 181 ILE A C 1
ATOM 1480 O O . ILE A 1 181 ? -2.253 2.874 27.965 1.00 85.00 181 ILE A O 1
ATOM 1484 N N . LEU A 1 182 ? -4.262 2.201 27.232 1.00 80.69 182 LEU A N 1
ATOM 1485 C CA . LEU A 1 182 ? -4.671 3.482 26.653 1.00 80.69 182 LEU A CA 1
ATOM 1486 C C . LEU A 1 182 ? -5.123 4.501 27.719 1.00 80.69 182 LEU A C 1
ATOM 1488 O O . LEU A 1 182 ? -5.518 5.610 27.360 1.00 80.69 182 LEU A O 1
ATOM 1492 N N . GLY A 1 183 ? -5.055 4.130 29.008 1.00 63.19 183 GLY A N 1
ATOM 1493 C CA . GLY A 1 183 ? -5.759 4.665 30.183 1.00 63.19 183 GLY A CA 1
ATOM 1494 C C . GLY A 1 183 ? -5.443 6.091 30.629 1.00 63.19 183 GLY A C 1
ATOM 1495 O O . GLY A 1 183 ? -5.458 6.381 31.822 1.00 63.19 183 GLY A O 1
ATOM 1496 N N . LYS A 1 184 ? -5.179 6.993 29.688 1.00 61.31 184 LYS A N 1
ATOM 1497 C CA . LYS A 1 184 ? -5.138 8.449 29.882 1.00 61.31 184 LYS A CA 1
ATOM 1498 C C . LYS A 1 184 ? -5.665 9.242 28.692 1.00 61.31 184 LYS A C 1
ATOM 1500 O O . LYS A 1 184 ? -5.949 10.426 28.844 1.00 61.31 184 LYS A O 1
ATOM 1505 N N . ALA A 1 185 ? -5.796 8.631 27.518 1.00 62.00 185 ALA A N 1
ATOM 1506 C CA . ALA A 1 185 ? -6.558 9.260 26.458 1.00 62.00 185 ALA A CA 1
ATOM 1507 C C . ALA A 1 185 ? -8.027 9.212 26.894 1.00 62.00 185 ALA A C 1
ATOM 1509 O O . ALA A 1 185 ? -8.509 8.146 27.275 1.00 62.00 185 ALA A O 1
ATOM 1510 N N . ASN A 1 186 ? -8.729 10.349 26.867 1.00 59.53 186 ASN A N 1
ATOM 1511 C CA . ASN A 1 186 ? -10.188 10.430 27.001 1.00 59.53 186 ASN A CA 1
ATOM 1512 C C . ASN A 1 186 ? -10.850 9.734 25.799 1.00 59.53 186 ASN A C 1
ATOM 1514 O O . ASN A 1 186 ? -11.587 10.349 25.028 1.00 59.53 186 ASN A O 1
ATOM 1518 N N . ILE A 1 187 ? -10.573 8.440 25.623 1.00 63.78 187 ILE A N 1
ATOM 1519 C CA . ILE A 1 187 ? -11.302 7.532 24.756 1.00 63.78 187 ILE A CA 1
ATOM 1520 C C . ILE A 1 187 ? -12.623 7.316 25.480 1.00 63.78 187 ILE A C 1
ATOM 1522 O O . ILE A 1 187 ? -12.871 6.310 26.142 1.00 63.78 187 ILE A O 1
ATOM 1526 N N . THR A 1 188 ? -13.437 8.365 25.418 1.00 57.03 188 THR A N 1
ATOM 1527 C CA . THR A 1 188 ? -14.859 8.326 25.684 1.00 57.03 188 THR A CA 1
ATOM 1528 C C . THR A 1 188 ? -15.421 7.116 24.964 1.00 57.03 188 THR A C 1
ATOM 1530 O O . THR A 1 188 ? -14.937 6.742 23.889 1.00 57.03 188 THR A O 1
ATOM 1533 N N . GLU A 1 189 ? -16.404 6.493 25.604 1.00 69.25 189 GLU A N 1
ATOM 1534 C CA . GLU A 1 189 ? -17.113 5.315 25.128 1.00 69.25 189 GLU A CA 1
ATOM 1535 C C . GLU A 1 189 ? -17.277 5.394 23.610 1.00 69.25 189 GLU A C 1
ATOM 1537 O O . GLU A 1 189 ? -17.882 6.330 23.078 1.00 69.25 189 GLU A O 1
ATOM 1542 N N . VAL A 1 190 ? -16.551 4.517 22.917 1.00 71.31 190 VAL A N 1
ATOM 1543 C CA . VAL A 1 190 ? -16.489 4.506 21.461 1.00 71.31 190 VAL A CA 1
ATOM 1544 C C . VAL A 1 190 ? -17.903 4.192 20.992 1.00 71.31 190 VAL A C 1
ATOM 1546 O O . VAL A 1 190 ? -18.372 3.065 21.143 1.00 71.31 190 VAL A O 1
ATOM 1549 N N . THR A 1 191 ? -18.609 5.214 20.513 1.00 80.12 191 THR A N 1
ATOM 1550 C CA . THR A 1 191 ? -19.978 5.062 20.030 1.00 80.12 191 THR A CA 1
ATOM 1551 C C . THR A 1 191 ? -19.956 4.219 18.762 1.00 80.12 191 THR A C 1
ATOM 1553 O O . THR A 1 191 ? -19.012 4.303 17.972 1.00 80.12 191 THR A O 1
ATOM 1556 N N . GLY A 1 192 ? -20.994 3.400 18.565 1.00 85.38 192 GLY A N 1
ATOM 1557 C CA . GLY A 1 192 ? -21.121 2.566 17.365 1.00 85.38 192 GLY A CA 1
ATOM 1558 C C . GLY A 1 192 ? -20.972 3.380 16.076 1.00 85.38 192 GLY A C 1
ATOM 1559 O O . GLY A 1 192 ? -20.285 2.945 15.156 1.00 85.38 192 GLY A O 1
ATOM 1560 N N . ASP A 1 193 ? -21.502 4.606 16.069 1.00 87.94 193 ASP A N 1
ATOM 1561 C CA . ASP A 1 193 ? -21.435 5.525 14.930 1.00 87.94 193 ASP A CA 1
ATOM 1562 C C . ASP A 1 193 ? -19.993 5.896 14.559 1.00 87.94 193 ASP A C 1
ATOM 1564 O O . ASP A 1 193 ? -19.616 5.832 13.392 1.00 87.94 193 ASP A O 1
ATOM 1568 N N . ALA A 1 194 ? -19.142 6.221 15.540 1.00 86.56 194 ALA A N 1
ATOM 1569 C CA . ALA A 1 194 ? -17.756 6.604 15.268 1.00 86.56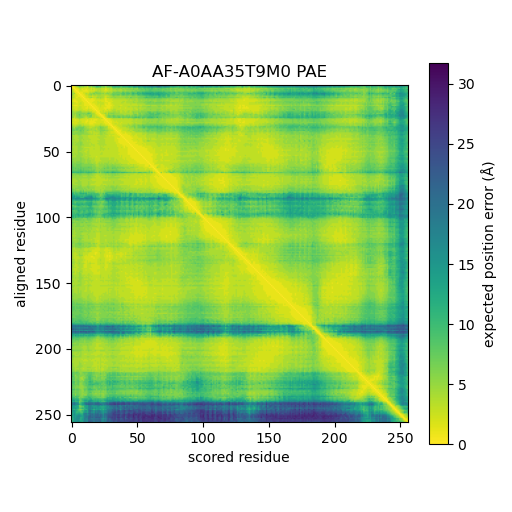 194 ALA A CA 1
ATOM 1570 C C . ALA A 1 194 ? -16.954 5.453 14.639 1.00 86.56 194 ALA A C 1
ATOM 1572 O O . ALA A 1 194 ? -16.143 5.669 13.738 1.00 86.56 194 ALA A O 1
ATOM 1573 N N . VAL A 1 195 ? -17.211 4.220 15.084 1.00 89.31 195 VAL A N 1
ATOM 1574 C CA . VAL A 1 195 ? -16.598 3.022 14.498 1.00 89.31 195 VAL A CA 1
ATOM 1575 C C . VAL A 1 195 ? -17.102 2.798 13.081 1.00 89.31 195 VAL A C 1
ATOM 1577 O O . VAL A 1 195 ? -16.310 2.495 12.193 1.00 89.31 195 VAL A O 1
ATOM 1580 N N . PHE A 1 196 ? -18.401 2.992 12.854 1.00 92.75 196 PHE A N 1
ATOM 1581 C CA . PHE A 1 196 ? -18.999 2.861 11.534 1.00 92.75 196 PHE A CA 1
ATOM 1582 C C . PHE A 1 196 ? -18.394 3.855 10.531 1.00 92.75 196 PHE A C 1
ATOM 1584 O O . PHE A 1 196 ? -17.996 3.447 9.442 1.00 92.75 196 PHE A O 1
ATOM 1591 N N . HIS A 1 197 ? -18.228 5.127 10.910 1.00 91.44 197 HIS A N 1
ATOM 1592 C CA . HIS A 1 197 ? -17.567 6.133 10.068 1.00 91.44 197 HIS A CA 1
ATOM 1593 C C . HIS A 1 197 ? -16.097 5.792 9.786 1.00 91.44 197 HIS A C 1
ATOM 1595 O O . HIS A 1 197 ? -15.637 5.930 8.647 1.00 91.44 197 HIS A O 1
ATOM 1601 N N . ALA A 1 198 ? -15.364 5.287 10.784 1.00 91.69 198 ALA A N 1
ATOM 1602 C CA . ALA A 1 198 ? -13.992 4.823 10.590 1.00 91.69 198 ALA A CA 1
ATOM 1603 C C . ALA A 1 198 ? -13.930 3.629 9.619 1.00 91.69 198 ALA A C 1
ATOM 1605 O O . ALA A 1 198 ? -13.086 3.608 8.723 1.00 91.69 198 ALA A O 1
ATOM 1606 N N . PHE A 1 199 ? -14.849 2.664 9.737 1.00 94.50 199 PHE A N 1
ATOM 1607 C CA . PHE A 1 199 ? -14.941 1.526 8.819 1.00 94.50 199 PHE A CA 1
ATOM 1608 C C . PHE A 1 199 ? -15.298 1.967 7.403 1.00 94.50 199 PHE A C 1
ATOM 1610 O O . PHE A 1 199 ? -14.637 1.539 6.462 1.00 94.50 199 PHE A O 1
ATOM 1617 N N . ALA A 1 200 ? -16.282 2.854 7.244 1.00 94.38 200 ALA A N 1
ATOM 1618 C CA . ALA A 1 200 ? -16.665 3.402 5.947 1.00 94.38 200 ALA A CA 1
ATOM 1619 C C . ALA A 1 200 ? -15.487 4.124 5.275 1.00 94.38 200 ALA A C 1
ATOM 1621 O O . ALA A 1 200 ? -15.197 3.883 4.104 1.00 94.38 200 ALA A O 1
ATOM 1622 N N . SER A 1 201 ? -14.753 4.936 6.040 1.00 92.88 201 SER A N 1
ATOM 1623 C CA . SER A 1 201 ? -13.542 5.626 5.586 1.00 92.88 201 SER A CA 1
ATOM 1624 C C . SER A 1 201 ? -12.469 4.645 5.103 1.00 92.88 201 SER A C 1
ATOM 1626 O O . SER A 1 201 ? -11.888 4.823 4.035 1.00 92.88 201 SER A O 1
ATOM 1628 N N . PHE A 1 202 ? -12.221 3.576 5.863 1.00 92.06 202 PHE A N 1
ATOM 1629 C CA . PHE A 1 202 ? -11.195 2.590 5.526 1.00 92.06 202 PHE A CA 1
ATOM 1630 C C . PHE A 1 202 ? -11.591 1.711 4.331 1.00 92.06 202 PHE A C 1
ATOM 1632 O O . PHE A 1 202 ? -10.764 1.448 3.459 1.00 92.06 202 PHE A O 1
ATOM 1639 N N . ILE A 1 203 ? -12.867 1.317 4.251 1.00 93.75 203 ILE A N 1
ATOM 1640 C CA . ILE A 1 203 ? -13.455 0.610 3.105 1.00 93.75 203 ILE A CA 1
ATOM 1641 C C . ILE A 1 203 ? -13.344 1.461 1.842 1.00 93.75 203 ILE A C 1
ATOM 1643 O O . ILE A 1 203 ? -13.001 0.943 0.784 1.00 93.75 203 ILE A O 1
ATOM 1647 N N . LEU A 1 204 ? -13.624 2.761 1.930 1.00 93.81 204 LEU A N 1
ATOM 1648 C CA . LEU A 1 204 ? -13.505 3.669 0.796 1.00 93.81 204 LEU A CA 1
ATOM 1649 C C . LEU A 1 204 ? -12.060 3.742 0.284 1.00 93.81 204 LEU A C 1
ATOM 1651 O O . LEU A 1 204 ? -11.833 3.539 -0.908 1.00 93.81 204 LEU A O 1
ATOM 1655 N N . LEU A 1 205 ? -11.096 3.996 1.180 1.00 92.69 205 LEU A N 1
ATOM 1656 C CA . LEU A 1 205 ? -9.673 4.059 0.824 1.00 92.69 205 LEU A CA 1
ATOM 1657 C C . LEU A 1 205 ? -9.227 2.767 0.131 1.00 92.69 205 LEU A C 1
ATOM 1659 O O . LEU A 1 205 ? -8.637 2.797 -0.943 1.00 92.69 205 LEU A O 1
ATOM 1663 N N . SER A 1 206 ? -9.593 1.636 0.727 1.00 94.00 206 SER A N 1
ATOM 1664 C CA . SER A 1 206 ? -9.258 0.298 0.262 1.00 94.00 206 SER A CA 1
ATOM 1665 C C . SER A 1 206 ? -9.897 -0.061 -1.085 1.00 94.00 206 SER A C 1
ATOM 1667 O O . SER A 1 206 ? -9.205 -0.574 -1.963 1.00 94.00 206 SER A O 1
ATOM 1669 N N . ASN A 1 207 ? -11.180 0.253 -1.299 1.00 93.00 207 ASN A N 1
ATOM 1670 C CA . ASN A 1 207 ? -11.865 -0.001 -2.572 1.00 93.00 207 ASN A CA 1
ATOM 1671 C C . ASN A 1 207 ? -11.174 0.698 -3.738 1.00 93.00 207 ASN A C 1
ATOM 1673 O O . ASN A 1 207 ? -10.995 0.101 -4.797 1.00 93.00 207 ASN A O 1
ATOM 1677 N N . ILE A 1 208 ? -10.777 1.954 -3.545 1.00 90.38 208 ILE A N 1
ATOM 1678 C CA . ILE A 1 208 ? -10.125 2.723 -4.601 1.00 90.38 208 ILE A CA 1
ATOM 1679 C C . ILE A 1 208 ? -8.739 2.138 -4.904 1.00 90.38 208 ILE A C 1
ATOM 1681 O O . ILE A 1 208 ? -8.408 1.937 -6.071 1.00 90.38 208 ILE A O 1
ATOM 1685 N N . SER A 1 209 ? -7.975 1.737 -3.884 1.00 90.50 209 SER A N 1
ATOM 1686 C CA . SER A 1 209 ? -6.704 1.030 -4.085 1.00 90.50 209 SER A CA 1
ATOM 1687 C C . SER A 1 209 ? -6.874 -0.318 -4.799 1.00 90.50 209 SER A C 1
ATOM 1689 O O . SER A 1 209 ? -6.070 -0.647 -5.669 1.00 90.50 209 SER A O 1
ATOM 1691 N N . VAL A 1 210 ? -7.926 -1.090 -4.487 1.00 92.69 210 VAL A N 1
ATOM 1692 C CA . VAL A 1 210 ? -8.247 -2.342 -5.201 1.00 92.69 210 VAL A CA 1
ATOM 1693 C C . VAL A 1 210 ? -8.603 -2.061 -6.659 1.00 92.69 210 VAL A C 1
ATOM 1695 O O . VAL A 1 210 ? -8.114 -2.763 -7.542 1.00 92.69 210 VAL A O 1
ATOM 1698 N N . LEU A 1 211 ? -9.419 -1.038 -6.926 1.00 91.25 211 LEU A N 1
ATOM 1699 C CA . LEU A 1 211 ? -9.777 -0.637 -8.287 1.00 91.25 211 LEU A CA 1
ATOM 1700 C C . LEU A 1 211 ? -8.544 -0.231 -9.094 1.00 91.25 211 LEU A C 1
ATOM 1702 O O . LEU A 1 211 ? -8.431 -0.624 -10.252 1.00 91.25 211 LEU A O 1
ATOM 1706 N N . PHE A 1 212 ? -7.596 0.489 -8.492 1.00 86.94 212 PHE A N 1
ATOM 1707 C CA . PHE A 1 212 ? -6.347 0.831 -9.170 1.00 86.94 212 PHE A CA 1
ATOM 1708 C C . PHE A 1 212 ? -5.454 -0.376 -9.409 1.00 86.94 212 PHE A C 1
ATOM 1710 O O . PHE A 1 212 ? -4.991 -0.553 -10.530 1.00 86.94 212 PHE A O 1
ATOM 1717 N N . ALA A 1 213 ? -5.269 -1.248 -8.416 1.00 87.75 213 ALA A N 1
ATOM 1718 C CA . ALA A 1 213 ? -4.509 -2.480 -8.608 1.00 87.75 213 ALA A CA 1
ATOM 1719 C C . ALA A 1 213 ? -5.136 -3.363 -9.707 1.00 87.75 213 ALA A C 1
ATOM 1721 O O . ALA A 1 213 ? -4.427 -3.927 -10.540 1.00 87.75 213 ALA A O 1
ATOM 1722 N N . ALA A 1 214 ? -6.469 -3.438 -9.766 1.00 90.50 214 ALA A N 1
ATOM 1723 C CA . ALA A 1 214 ? -7.186 -4.122 -10.839 1.00 90.50 214 ALA A CA 1
ATOM 1724 C C . ALA A 1 214 ? -6.988 -3.433 -12.197 1.00 90.50 214 ALA A C 1
ATOM 1726 O O . ALA A 1 214 ? -6.727 -4.107 -13.190 1.00 90.50 214 ALA A O 1
ATOM 1727 N N . GLY A 1 215 ? -7.060 -2.101 -12.239 1.00 88.25 215 GLY A N 1
ATOM 1728 C CA . GLY A 1 215 ? -6.807 -1.305 -13.438 1.00 88.25 215 GLY A CA 1
ATOM 1729 C C . GLY A 1 215 ? -5.391 -1.485 -13.983 1.00 88.25 215 GLY A C 1
ATOM 1730 O O . GLY A 1 215 ? -5.225 -1.628 -15.189 1.00 88.25 215 GLY A O 1
ATOM 1731 N N . GLU A 1 216 ? -4.379 -1.558 -13.115 1.00 83.25 216 GLU A N 1
ATOM 1732 C CA . GLU A 1 216 ? -2.993 -1.838 -13.508 1.00 83.25 216 GLU A CA 1
ATOM 1733 C C . GLU A 1 216 ? -2.835 -3.228 -14.134 1.00 83.25 216 GLU A C 1
ATOM 1735 O O . GLU A 1 216 ? -2.145 -3.372 -15.142 1.00 83.25 216 GLU A O 1
ATOM 1740 N N . VAL A 1 217 ? -3.496 -4.247 -13.574 1.00 85.38 217 VAL A N 1
ATOM 1741 C CA . VAL A 1 217 ? -3.471 -5.617 -14.114 1.00 85.38 217 VAL A CA 1
ATOM 1742 C C . VAL A 1 217 ? -4.202 -5.709 -15.457 1.00 85.38 217 VAL A C 1
ATOM 1744 O O . VAL A 1 217 ? -3.774 -6.446 -16.344 1.00 85.38 217 VAL A O 1
ATOM 1747 N N . LEU A 1 218 ? -5.285 -4.946 -15.619 1.00 86.75 218 LEU A N 1
ATOM 1748 C CA . LEU A 1 218 ? -6.036 -4.835 -16.871 1.00 86.75 218 LEU A CA 1
ATOM 1749 C C . LEU A 1 218 ? -5.375 -3.906 -17.892 1.00 86.75 218 LEU A C 1
ATOM 1751 O O . LEU A 1 218 ? -5.854 -3.810 -19.023 1.00 86.75 218 LEU A O 1
ATOM 1755 N N . ASN A 1 219 ? -4.305 -3.209 -17.515 1.00 83.19 219 ASN A N 1
ATOM 1756 C CA . ASN A 1 219 ? -3.643 -2.293 -18.418 1.00 83.19 219 ASN A CA 1
ATOM 1757 C C . ASN A 1 219 ? -2.924 -3.062 -19.532 1.00 83.19 219 ASN A C 1
ATOM 1759 O O . ASN A 1 219 ? -2.566 -4.238 -19.405 1.00 83.19 219 ASN A O 1
ATOM 1763 N N . TYR A 1 220 ? -2.725 -2.388 -20.653 1.00 81.81 220 TYR A N 1
ATOM 1764 C CA . TYR A 1 220 ? -1.996 -2.938 -21.779 1.00 81.81 220 TYR A CA 1
ATOM 1765 C C . TYR A 1 220 ? -0.530 -2.501 -21.726 1.00 81.81 220 TYR A C 1
ATOM 1767 O O . TYR A 1 220 ? -0.185 -1.426 -21.239 1.00 81.81 220 TYR A O 1
ATOM 1775 N N . ALA A 1 221 ? 0.347 -3.355 -22.233 1.00 77.88 221 ALA A N 1
ATOM 1776 C CA . ALA A 1 221 ? 1.752 -3.076 -22.438 1.00 77.88 221 ALA A CA 1
ATOM 1777 C C . ALA A 1 221 ? 2.005 -2.760 -23.916 1.00 77.88 221 ALA A C 1
ATOM 1779 O O . ALA A 1 221 ? 1.489 -3.428 -24.821 1.00 77.88 221 ALA A O 1
ATOM 1780 N N . TYR A 1 222 ? 2.827 -1.741 -24.155 1.00 78.62 222 TYR A N 1
ATOM 1781 C CA . TYR A 1 222 ? 3.376 -1.449 -25.471 1.00 78.62 222 TYR A CA 1
ATOM 1782 C C . TYR A 1 222 ? 4.607 -2.322 -25.702 1.00 78.62 222 TYR A C 1
ATOM 1784 O O . TYR A 1 222 ? 5.565 -2.290 -24.932 1.00 78.62 222 TYR A O 1
ATOM 1792 N N . ILE A 1 223 ? 4.582 -3.103 -26.773 1.00 76.38 223 ILE A N 1
ATOM 1793 C CA . ILE A 1 223 ? 5.696 -3.941 -27.193 1.00 76.38 223 ILE A CA 1
ATOM 1794 C C . ILE A 1 223 ? 6.475 -3.170 -28.247 1.00 76.38 223 ILE A C 1
ATOM 1796 O O . ILE A 1 223 ? 5.969 -2.928 -29.345 1.00 76.38 223 ILE A O 1
ATOM 1800 N N . HIS A 1 224 ? 7.706 -2.800 -27.913 1.00 74.62 224 HIS A N 1
ATOM 1801 C CA . HIS A 1 224 ? 8.645 -2.180 -28.838 1.00 74.62 224 HIS A CA 1
ATOM 1802 C C . HIS A 1 224 ? 9.616 -3.232 -29.378 1.00 74.62 224 HIS A C 1
ATOM 1804 O O . HIS A 1 224 ? 10.018 -4.149 -28.664 1.00 74.62 224 HIS A O 1
ATOM 1810 N N . ASN A 1 225 ? 9.993 -3.106 -30.647 1.00 77.00 225 ASN A N 1
ATOM 1811 C CA . ASN A 1 225 ? 11.043 -3.932 -31.232 1.00 77.00 225 ASN A CA 1
ATOM 1812 C C . ASN A 1 225 ? 12.443 -3.437 -30.799 1.00 77.00 225 ASN A C 1
ATOM 1814 O O . ASN A 1 225 ? 12.583 -2.395 -30.159 1.00 77.00 225 ASN A O 1
ATOM 1818 N N . SER A 1 226 ? 13.503 -4.142 -31.204 1.00 71.81 226 SER A N 1
ATOM 1819 C CA . SER A 1 226 ? 14.896 -3.765 -30.896 1.00 71.81 226 SER A CA 1
ATOM 1820 C C . SER A 1 226 ? 15.304 -2.378 -31.416 1.00 71.81 226 SER A C 1
ATOM 1822 O O . SER A 1 226 ? 16.214 -1.761 -30.866 1.00 71.81 226 SER A O 1
ATOM 1824 N N . THR A 1 227 ? 14.614 -1.864 -32.439 1.00 75.69 227 THR A N 1
ATOM 1825 C CA . THR A 1 227 ? 14.807 -0.510 -32.988 1.00 75.69 227 THR A CA 1
ATOM 1826 C C . THR A 1 227 ? 13.997 0.574 -32.258 1.00 75.69 227 THR A C 1
ATOM 1828 O O . THR A 1 227 ? 14.085 1.743 -32.618 1.00 75.69 227 THR A O 1
ATOM 1831 N N . GLY A 1 228 ? 13.204 0.213 -31.242 1.00 72.31 228 GLY A N 1
ATOM 1832 C CA . GLY A 1 228 ? 12.338 1.125 -30.484 1.00 72.31 228 GLY A CA 1
ATOM 1833 C C . GLY A 1 228 ? 10.985 1.430 -31.143 1.00 72.31 228 GLY A C 1
ATOM 1834 O O . GLY A 1 228 ? 10.161 2.139 -30.562 1.00 72.31 228 GLY A O 1
ATOM 1835 N N . HIS A 1 229 ? 10.705 0.883 -32.327 1.00 78.94 229 HIS A N 1
ATOM 1836 C CA . HIS A 1 229 ? 9.413 1.037 -32.990 1.00 78.94 229 HIS A CA 1
ATOM 1837 C C . HIS A 1 229 ? 8.343 0.172 -32.318 1.00 78.94 229 HIS A C 1
ATOM 1839 O O . HIS A 1 229 ? 8.575 -0.996 -32.003 1.00 78.94 229 HIS A O 1
ATOM 1845 N N . LEU A 1 230 ? 7.158 0.755 -32.117 1.00 80.81 230 LEU A N 1
ATOM 1846 C CA . LEU A 1 230 ? 6.003 0.059 -31.558 1.00 80.81 230 LEU A CA 1
ATOM 1847 C C . LEU A 1 230 ? 5.552 -1.057 -32.511 1.00 80.81 230 LEU A C 1
ATOM 1849 O O . LEU A 1 230 ? 5.191 -0.784 -33.654 1.00 80.81 230 LEU A O 1
ATOM 1853 N N . GLN A 1 231 ? 5.556 -2.299 -32.035 1.00 86.19 231 GLN A N 1
ATOM 1854 C CA . GLN A 1 231 ? 5.181 -3.477 -32.814 1.00 86.19 231 GLN A CA 1
ATOM 1855 C C . G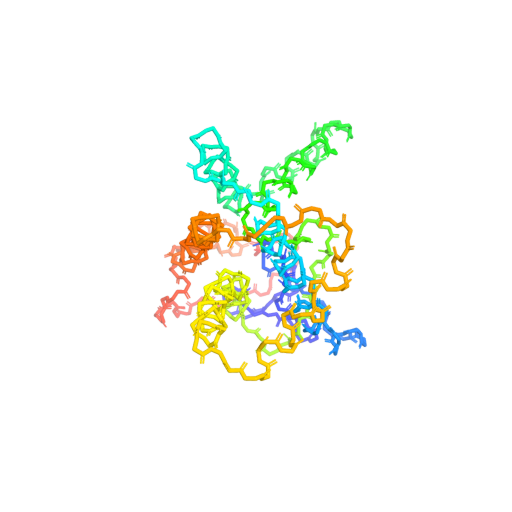LN A 1 231 ? 3.758 -3.943 -32.498 1.00 86.19 231 GLN A C 1
ATOM 1857 O O . GLN A 1 231 ? 2.990 -4.240 -33.411 1.00 86.19 231 GLN A O 1
ATOM 1862 N N . LYS A 1 232 ? 3.397 -4.025 -31.213 1.00 85.06 232 LYS A N 1
ATOM 1863 C CA . LYS A 1 232 ? 2.087 -4.522 -30.775 1.00 85.06 232 LYS A CA 1
ATOM 1864 C C . LYS A 1 232 ? 1.685 -3.896 -29.442 1.00 85.06 232 LYS A C 1
ATOM 1866 O O . LYS A 1 232 ? 2.529 -3.498 -28.648 1.00 85.06 232 LYS A O 1
ATOM 1871 N N . VAL A 1 233 ? 0.383 -3.832 -29.197 1.00 83.38 233 VAL A N 1
ATOM 1872 C CA . VAL A 1 233 ? -0.196 -3.565 -27.880 1.00 83.38 233 VAL A CA 1
ATOM 1873 C C . VAL A 1 233 ? -0.806 -4.871 -27.378 1.00 83.38 233 VAL A C 1
ATOM 1875 O O . VAL A 1 233 ? -1.585 -5.490 -28.102 1.00 83.38 233 VAL A O 1
ATOM 1878 N N . ALA A 1 234 ? -0.423 -5.321 -26.185 1.00 83.06 234 ALA A N 1
ATOM 1879 C CA . ALA A 1 234 ? -0.918 -6.568 -25.601 1.00 83.06 234 ALA A CA 1
ATOM 1880 C C . ALA A 1 234 ? -1.333 -6.358 -24.145 1.00 83.06 234 ALA A C 1
ATOM 1882 O O . ALA A 1 234 ? -0.695 -5.603 -23.420 1.00 83.06 234 ALA A O 1
ATOM 1883 N N . PHE A 1 235 ? -2.390 -7.032 -23.702 1.00 81.94 235 PHE A N 1
ATOM 1884 C CA . PHE A 1 235 ? -2.763 -7.042 -22.288 1.00 81.94 235 PHE A CA 1
ATOM 1885 C C . PHE A 1 235 ? -1.839 -7.975 -21.506 1.00 81.94 235 PHE A C 1
ATOM 1887 O O . PHE A 1 235 ? -1.460 -9.027 -22.015 1.00 81.94 235 PHE A O 1
ATOM 1894 N N . TYR A 1 236 ? -1.539 -7.644 -20.246 1.00 72.50 236 TYR A N 1
ATOM 1895 C CA . TYR A 1 236 ? -0.727 -8.513 -19.377 1.00 72.50 236 TYR A CA 1
ATOM 1896 C C . TYR A 1 236 ? -1.332 -9.909 -19.158 1.00 72.50 236 TYR A C 1
ATOM 1898 O O . TYR A 1 236 ? -0.620 -10.832 -18.771 1.00 72.50 236 TYR A O 1
ATOM 1906 N N . ILE A 1 237 ? -2.639 -10.058 -19.384 1.00 78.25 237 ILE A N 1
ATOM 1907 C CA . ILE A 1 237 ? -3.389 -11.299 -19.166 1.00 78.25 237 ILE A CA 1
ATOM 1908 C C . ILE A 1 237 ? -3.522 -12.117 -20.460 1.00 78.25 237 ILE A C 1
ATOM 1910 O O . ILE A 1 237 ? -4.011 -13.236 -20.400 1.00 78.25 237 ILE A O 1
ATOM 1914 N N . ASP A 1 238 ? -3.118 -11.601 -21.628 1.00 77.44 238 ASP A N 1
ATOM 1915 C CA . ASP A 1 238 ? -3.325 -12.305 -22.900 1.00 77.44 238 ASP A CA 1
ATOM 1916 C C . ASP A 1 238 ? -2.440 -13.568 -22.985 1.00 77.44 238 ASP A C 1
ATOM 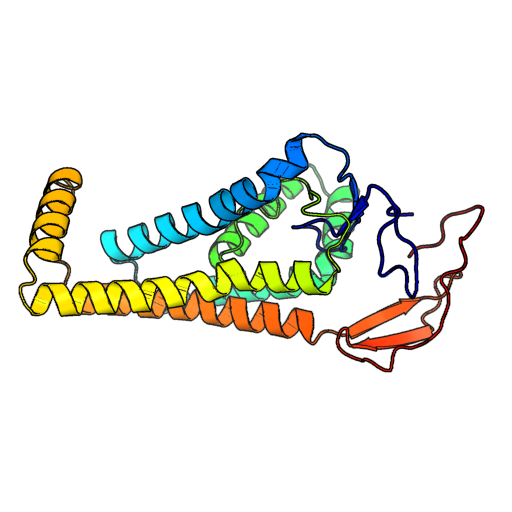1918 O O . ASP A 1 238 ? -1.225 -13.446 -23.166 1.00 77.44 238 ASP A O 1
ATOM 1922 N N . PRO A 1 239 ? -3.014 -14.788 -22.883 1.00 67.12 239 PRO A N 1
ATOM 1923 C CA . PRO A 1 239 ? -2.238 -16.022 -22.968 1.00 67.12 239 PRO A CA 1
ATOM 1924 C C . PRO A 1 239 ? -1.729 -16.279 -24.393 1.00 67.12 239 PRO A C 1
ATOM 1926 O O . PRO A 1 239 ? -0.814 -17.073 -24.572 1.00 67.12 239 PRO A O 1
ATOM 1929 N N . ASN A 1 240 ? -2.301 -15.601 -25.398 1.00 65.56 240 ASN A N 1
ATOM 1930 C CA . ASN A 1 240 ? -1.940 -15.725 -26.809 1.00 65.56 240 ASN A CA 1
ATOM 1931 C C . ASN A 1 240 ? -0.944 -14.646 -27.253 1.00 65.56 240 ASN A C 1
ATOM 1933 O O . ASN A 1 240 ? -0.681 -14.497 -28.451 1.00 65.56 240 ASN A O 1
ATOM 1937 N N . ALA A 1 241 ? -0.379 -13.872 -26.321 1.00 61.12 241 ALA A N 1
ATOM 1938 C CA . ALA A 1 241 ? 0.780 -13.026 -26.582 1.00 61.12 241 ALA A CA 1
ATOM 1939 C C . ALA A 1 241 ? 2.041 -13.898 -26.767 1.00 61.12 241 ALA A C 1
ATOM 1941 O O . ALA A 1 241 ? 3.034 -13.758 -26.062 1.00 61.12 241 ALA A O 1
ATOM 1942 N N . GLU A 1 242 ? 1.987 -14.832 -27.712 1.00 48.53 242 GLU A N 1
ATOM 1943 C CA . GLU A 1 242 ? 3.066 -15.735 -28.070 1.00 48.53 242 GLU A CA 1
ATOM 1944 C C . GLU A 1 242 ? 3.946 -15.134 -29.187 1.00 48.53 242 GLU A C 1
ATOM 1946 O O . GLU A 1 242 ? 3.468 -14.634 -30.205 1.00 48.53 242 GLU A O 1
ATOM 1951 N N . VAL A 1 243 ? 5.259 -15.258 -28.966 1.00 50.22 243 VAL A N 1
ATOM 1952 C CA . VAL A 1 243 ? 6.376 -15.272 -29.930 1.00 50.22 243 VAL A CA 1
ATOM 1953 C C . VAL A 1 243 ? 6.783 -13.959 -30.620 1.00 50.22 243 VAL A C 1
ATOM 1955 O O . VAL A 1 243 ? 6.536 -13.711 -31.796 1.00 50.22 243 VAL A O 1
ATOM 1958 N N . SER A 1 244 ? 7.610 -13.191 -29.919 1.00 50.03 244 SER A N 1
ATOM 1959 C CA . SER A 1 244 ? 8.678 -12.387 -30.519 1.00 50.03 244 SER A CA 1
ATOM 1960 C C . SER A 1 244 ? 9.876 -12.393 -29.567 1.00 50.03 244 SER A C 1
ATOM 1962 O O . SER A 1 244 ? 9.883 -11.666 -28.571 1.00 50.03 244 SER A O 1
ATOM 1964 N N . GLU A 1 245 ? 10.851 -13.269 -29.825 1.00 51.84 245 GLU A N 1
ATOM 1965 C CA . GLU A 1 245 ? 12.095 -13.364 -29.050 1.00 51.84 245 GLU A CA 1
ATOM 1966 C C . GLU A 1 245 ? 12.752 -11.987 -28.899 1.00 51.84 245 GLU A C 1
ATOM 1968 O O . GLU A 1 245 ? 13.004 -11.287 -29.884 1.00 51.84 245 GLU A O 1
ATOM 1973 N N . CYS A 1 246 ? 13.066 -11.598 -27.661 1.00 50.59 246 CYS A N 1
ATOM 1974 C CA . CYS A 1 246 ? 13.937 -10.456 -27.430 1.00 50.59 246 CYS A CA 1
ATOM 1975 C C . CYS A 1 246 ? 15.351 -10.834 -27.854 1.00 50.59 246 CYS A C 1
ATOM 1977 O O . CYS A 1 246 ? 16.074 -11.498 -27.113 1.00 50.59 246 CYS A O 1
ATOM 1979 N N . GLN A 1 247 ? 15.747 -10.407 -29.051 1.00 51.38 247 GLN A N 1
ATOM 1980 C CA . GLN A 1 247 ? 17.134 -10.513 -29.473 1.00 51.38 247 GLN A CA 1
ATOM 1981 C C . GLN A 1 247 ? 18.007 -9.653 -28.559 1.00 51.38 247 GLN A C 1
ATOM 1983 O O . GLN A 1 247 ? 17.757 -8.461 -28.360 1.00 51.38 247 GLN A O 1
ATOM 1988 N N . GLU A 1 248 ? 19.026 -10.282 -27.977 1.00 48.41 248 GLU A N 1
ATOM 1989 C CA . GLU A 1 248 ? 20.009 -9.622 -27.130 1.00 48.41 248 GLU A CA 1
ATOM 1990 C C . GLU A 1 248 ? 20.778 -8.610 -27.991 1.00 48.41 248 GLU A C 1
ATOM 1992 O O . GLU A 1 248 ? 21.619 -8.979 -28.808 1.00 48.41 248 GLU A O 1
ATOM 1997 N N . ALA A 1 249 ? 20.450 -7.322 -27.865 1.00 44.22 249 ALA A N 1
ATOM 1998 C CA . ALA A 1 249 ? 21.152 -6.267 -28.582 1.00 44.22 249 ALA A CA 1
ATOM 1999 C C . ALA A 1 249 ? 22.588 -6.159 -28.049 1.00 44.22 249 ALA A C 1
ATOM 2001 O O . ALA A 1 249 ? 22.873 -5.513 -27.034 1.00 44.22 249 ALA A O 1
ATOM 2002 N N . THR A 1 250 ? 23.507 -6.831 -28.732 1.00 42.06 250 THR A N 1
ATOM 2003 C CA . THR A 1 250 ? 24.945 -6.719 -28.525 1.00 42.06 250 THR A CA 1
ATOM 2004 C C . THR A 1 250 ? 25.422 -5.378 -29.079 1.00 42.06 250 THR A C 1
ATOM 2006 O O . THR A 1 250 ? 25.824 -5.280 -30.233 1.00 42.06 250 THR A O 1
ATOM 2009 N N . GLY A 1 251 ? 25.373 -4.338 -28.248 1.00 39.88 251 GLY A N 1
ATOM 2010 C CA . GLY A 1 251 ? 25.999 -3.045 -28.532 1.00 39.88 251 GLY A CA 1
ATOM 2011 C C . GLY A 1 251 ? 25.008 -1.945 -28.918 1.00 39.88 251 GLY A C 1
ATOM 2012 O O . GLY A 1 251 ? 24.323 -2.029 -29.924 1.00 39.88 251 GLY A O 1
ATOM 2013 N N . HIS A 1 252 ? 25.015 -0.884 -28.108 1.00 39.72 252 HIS A N 1
ATOM 2014 C CA . HIS A 1 252 ? 24.246 0.362 -28.211 1.00 39.72 252 HIS A CA 1
ATOM 2015 C C . HIS A 1 252 ? 22.752 0.322 -27.842 1.00 39.72 252 HIS A C 1
ATOM 2017 O O . HIS A 1 252 ? 21.908 -0.175 -28.569 1.00 39.72 252 HIS A O 1
ATOM 2023 N N . HIS A 1 253 ? 22.473 0.924 -26.673 1.00 38.00 253 HIS A N 1
ATOM 2024 C CA . HIS A 1 253 ? 21.219 1.530 -26.201 1.00 38.00 253 HIS A CA 1
ATOM 2025 C C . HIS A 1 253 ? 19.917 1.153 -26.930 1.00 38.00 253 HIS A C 1
ATOM 2027 O O . HIS A 1 253 ? 19.211 2.016 -27.438 1.00 38.00 253 HIS A O 1
ATOM 2033 N N . SER A 1 254 ? 19.537 -0.118 -26.903 1.00 33.72 254 SER A N 1
ATOM 2034 C CA . SER A 1 254 ? 18.162 -0.525 -27.187 1.00 33.72 254 SER A CA 1
ATOM 2035 C C . SER A 1 254 ? 17.358 -0.506 -25.886 1.00 33.72 254 SER A C 1
ATOM 2037 O O . SER A 1 254 ? 17.722 -1.170 -24.909 1.00 33.72 254 SER A O 1
ATOM 2039 N N . ILE A 1 255 ? 16.280 0.270 -25.865 1.00 38.38 255 ILE A N 1
ATOM 2040 C CA . ILE A 1 255 ? 15.309 0.311 -24.772 1.00 38.38 255 ILE A CA 1
ATOM 2041 C C . ILE A 1 255 ? 14.367 -0.889 -24.969 1.00 38.38 255 ILE A C 1
ATOM 2043 O O . ILE A 1 255 ? 13.483 -0.848 -25.818 1.00 38.38 255 ILE A O 1
ATOM 2047 N N . CYS A 1 256 ? 14.625 -1.973 -24.231 1.00 40.19 256 CYS A N 1
ATOM 2048 C CA . CYS A 1 256 ? 13.554 -2.607 -23.460 1.00 40.19 256 CYS A CA 1
ATOM 2049 C C . CYS A 1 256 ? 13.405 -1.748 -22.190 1.00 40.19 256 CYS A C 1
ATOM 2051 O O . CYS A 1 256 ? 12.266 -1.515 -21.763 1.00 40.19 256 CYS A O 1
#

Foldseek 3Di:
DLQFFWDLSQAHHPQWAQWALDLVSGTAGCPDPCLVCVVVVLCCQLVVVLVVVLVCCLQVLDQCVPPVNVVVLVVLLVVLLVCSVCVVVVVVCCVPPHDPVVNVVVLVSNQVSVVLLSNHCSSPDPTHHNDSPDTVVVSLVSLLVSLCSLVVVLVVVVVLVVCVVVVPPVSVVVVVVVCVVVVPPPSPDRDPVSNVSSSVSSNVSSVSSNVSSVVVQQDWDFRAAQVRHGDDIGHNPDPPSDDDGRDDPPDDDRDD

pLDDT: mean 83.93, std 12.91, range [33.72, 97.5]

Solvent-accessible surface area (backbone atoms only — not comparable to full-atom values): 14217 Å² total; per-residue (Å²): 115,65,54,47,34,56,60,78,53,61,36,47,33,90,63,17,4,45,14,48,68,34,88,82,55,42,39,16,68,36,80,50,86,62,28,82,49,38,59,62,49,51,46,50,54,39,51,47,55,55,51,50,51,52,51,46,24,52,70,70,49,44,56,41,74,41,69,72,52,35,52,49,44,52,48,28,38,53,50,49,60,55,35,70,78,45,32,70,62,52,50,53,48,47,64,76,75,47,59,72,72,59,48,55,54,50,54,52,53,51,52,58,20,28,53,56,43,61,48,58,58,49,91,74,51,77,54,41,17,64,41,60,87,49,50,60,67,56,55,55,53,54,58,42,48,57,22,51,47,51,58,56,49,50,52,52,49,50,51,51,51,54,41,40,75,69,63,38,67,68,52,46,54,52,50,53,49,50,50,56,76,50,60,76,61,87,72,58,82,80,48,71,64,44,48,49,40,22,45,52,32,45,50,51,42,22,51,54,33,40,51,50,49,50,48,60,57,68,34,69,44,80,40,54,39,81,87,57,48,81,73,48,79,44,48,77,75,51,85,80,77,70,86,60,78,56,75,81,78,85,73,78,95,48,70,127

Radius of gyration: 22.13 Å; Cα contacts (8 Å, |Δi|>4): 293; chains: 1; bounding box: 48×40×64 Å

Sequence (256 aa):
PYNRRGLLCGECKEGYGPAVYSLDQKCANCSSPWSKYVISLYILLQVLPTTLIFICFVVLRLDITSGPLLAYVIFCQSITANIDYHYIYLYNYFQHHVHSSLRVLFDLTVTVSQFWNLQFFTGIIPPFCISEKLTGLHVHMFKFLPAIYPFIFVVISCVIMELHARNYRIVKILSERLKTILGKANITEVTGDAVFHAFASFILLSNISVLFAAGEVLNYAYIHNSTGHLQKVAFYIDPNAEVSECQEATGHHSIC

Mean predicted aligned error: 6.89 Å

Secondary structure (DSSP, 8-state):
-TTEESGGG-EEPTTEEEEET-TT-PEEE--STTHHHHHHHHHHHHHHHHHHHHHHHHHHT--TTSHHHHHHHHHHHHHHHHHHHHHHHHHHHHHHHS-HHHHHHHHHHHHHHHHTTT--STTTSPPEES-TT--HHHHHHHHHHHHHHHHHHHHHHHHHHHHHHTT-HHHHHHHHHHHHHTTTS------HHHHHHHHHHHHHHHHHHHHHHHHHHTPEEEEE-TTS-EEEEEETT-TT----------SS----